Protein AF-A0A966J5F2-F1 (afdb_monomer_lite)

Sequence (301 aa):
RFLRHRGWVTTLMLVLLMSVLGLAGWNVYSRDGLEFRYRKIIELPAQMKRDFSKWEDKGMYPEGDCNPNFVYPNASICLQSTADERPNTVVFGDSHAFHAYWGIAKSFASEGRVVKLVGRGGCNFALYHGNEDCSQTFEQQVEWLSTNPAVKHVFIVHRLVLQPNSTQSDLTDYQNRMESTLARLIGAGRQVVYVLPIPELRFNPRLCTNKLPLGRQVDPGKCEFAVDREINLQVLERELVTLWREKFPSLEVFDPAVILCPEQRCLAIREGSALWMDDNHVTETGSYLLGEAMRRELKLK

pLDDT: mean 88.7, std 12.19, range [43.53, 98.88]

Foldseek 3Di:
DDPPDPVVVVVVVVVVVVVVVVVVVVVQVVVVHDVVCLVVFQDFDPQAPQQQDDPVRPPPAPQAPVVPFEDEPPDTGWHKLDRDDDAQAEQEEEVQSVLLQLQQSVQCVVVVGIYTYAYYYPALTQQHPPPPVRVVSVVSRLVCLLPPPSHAEYEYTYAQRAFPPDDPVSLVSSLVSVLVSCCSNVVSNHQYEYEQADQFLQFFLSLVRDDDPPRDGRDQVSQKDFQVVVCNGCVSVVVSVVVVCVVRVSYHYHYLCCQQAPPRMGGCDDPNYGQANGRGRGGSVVSNSSSNVCSVPDDRD

Secondary structure (DSSP, 8-state):
-----THHHHHHHHHHHHHHHHHHHHHHHTTTS-HHHHHHHSPPPGGGTTTTS-GGGG--------SS-EEETTEEE--BSSTTS--SEEEEESHHHHHHHHHHHHHHHTTT--EEEEEETTS-TT--TT-HHHHHHHHHHHHHHHH-TT--EEEEE------TT--HHHHHHHHHHHHHHHHHHHHTT-EEEEEPPPPP-SS-GGGGSS-BGGGBPP-GGGSEEETHHHHHHTHHHHHHHHHHHHH-TT-EEE-THHHHSGGGEEESEETTEESBSSSS-B-HHHHHHHHHHHHHH----

Radius of gyration: 23.38 Å; chains: 1; bounding box: 45×44×92 Å

Structure (mmCIF, N/CA/C/O backbone):
data_AF-A0A966J5F2-F1
#
_entry.id   AF-A0A966J5F2-F1
#
loop_
_atom_site.group_PDB
_atom_site.id
_atom_site.type_symbol
_atom_site.label_atom_id
_atom_site.label_alt_id
_atom_site.label_comp_id
_atom_site.label_asym_id
_atom_site.label_entity_id
_atom_site.label_seq_id
_atom_site.pdbx_PDB_ins_code
_atom_site.Cartn_x
_atom_site.Cartn_y
_atom_site.Cartn_z
_atom_site.occupancy
_atom_site.B_iso_or_equiv
_atom_site.auth_seq_id
_atom_site.auth_comp_id
_atom_site.auth_asym_id
_atom_site.auth_atom_id
_atom_site.pdbx_PDB_model_num
ATOM 1 N N . ARG A 1 1 ? 22.349 23.926 -72.306 1.00 43.53 1 ARG A N 1
ATOM 2 C CA . ARG A 1 1 ? 21.829 22.842 -71.433 1.00 43.53 1 ARG A CA 1
ATOM 3 C C . ARG A 1 1 ? 22.094 23.236 -69.979 1.00 43.53 1 ARG A C 1
ATOM 5 O O . ARG A 1 1 ? 23.210 23.060 -69.523 1.00 43.53 1 ARG A O 1
ATOM 12 N N . PHE A 1 2 ? 21.124 23.836 -69.282 1.00 44.94 2 PHE A N 1
ATOM 13 C CA . PHE A 1 2 ? 21.270 24.198 -67.865 1.00 44.94 2 PHE A CA 1
ATOM 14 C C . PHE A 1 2 ? 20.782 23.039 -66.985 1.00 44.94 2 PHE A C 1
ATOM 16 O O . PHE A 1 2 ? 19.581 22.812 -66.859 1.00 44.94 2 PHE A O 1
ATOM 23 N N . LEU A 1 3 ? 21.715 22.297 -66.388 1.00 55.53 3 LEU A N 1
ATOM 24 C CA . LEU A 1 3 ? 21.441 21.347 -65.307 1.00 55.53 3 LEU A CA 1
ATOM 25 C C . LEU A 1 3 ? 21.228 22.146 -64.015 1.00 55.53 3 LEU A C 1
ATOM 27 O O . LEU A 1 3 ? 22.159 22.419 -63.263 1.00 55.53 3 LEU A O 1
ATOM 31 N N . ARG A 1 4 ? 19.991 22.586 -63.778 1.00 55.47 4 ARG A N 1
ATOM 32 C CA . ARG A 1 4 ? 19.600 23.268 -62.540 1.00 55.47 4 ARG A CA 1
ATOM 33 C C . ARG A 1 4 ? 19.477 22.214 -61.434 1.00 55.47 4 ARG A C 1
ATOM 35 O O . ARG A 1 4 ? 18.466 21.521 -61.342 1.00 55.47 4 ARG A O 1
ATOM 42 N N . HIS A 1 5 ? 20.531 22.053 -60.634 1.00 57.81 5 HIS A N 1
ATOM 43 C CA . HIS A 1 5 ? 20.569 21.101 -59.522 1.00 57.81 5 HIS A CA 1
ATOM 44 C C . HIS A 1 5 ? 19.419 21.382 -58.538 1.00 57.81 5 HIS A C 1
ATOM 46 O O . HIS A 1 5 ? 19.395 22.397 -57.846 1.00 57.81 5 HIS A O 1
ATOM 52 N N . ARG A 1 6 ? 18.471 20.444 -58.433 1.00 62.84 6 ARG A N 1
ATOM 53 C CA . ARG A 1 6 ? 17.377 20.410 -57.439 1.00 62.84 6 ARG A CA 1
ATOM 54 C C . ARG A 1 6 ? 17.861 20.139 -55.997 1.00 62.84 6 ARG A C 1
ATOM 56 O O . ARG A 1 6 ? 17.064 19.757 -55.149 1.00 62.84 6 ARG A O 1
ATOM 63 N N . GLY A 1 7 ? 19.149 20.344 -55.709 1.00 73.75 7 GLY A N 1
ATOM 64 C CA . GLY A 1 7 ? 19.795 19.939 -54.456 1.00 73.75 7 GLY A CA 1
ATOM 65 C C . GLY A 1 7 ? 19.167 20.557 -53.208 1.00 73.75 7 GLY A C 1
ATOM 66 O O . GLY A 1 7 ? 19.011 19.863 -52.216 1.00 73.75 7 GLY A O 1
ATOM 67 N N . TRP A 1 8 ? 18.707 21.809 -53.282 1.00 83.19 8 TRP A N 1
ATOM 68 C CA . TRP A 1 8 ? 18.078 22.491 -52.145 1.00 83.19 8 TRP A CA 1
ATOM 69 C C . TRP A 1 8 ? 16.757 21.836 -51.699 1.00 83.19 8 TRP A C 1
ATOM 71 O O . TRP A 1 8 ? 16.474 21.806 -50.505 1.00 83.19 8 TRP A O 1
ATOM 81 N N . VAL A 1 9 ? 15.985 21.254 -52.630 1.00 85.81 9 VAL A N 1
ATOM 82 C CA . VAL A 1 9 ? 14.756 20.500 -52.313 1.00 85.81 9 VAL A CA 1
ATOM 83 C C . VAL A 1 9 ? 15.111 19.202 -51.597 1.00 85.81 9 VAL A C 1
ATOM 85 O O . VAL A 1 9 ? 14.486 18.859 -50.597 1.00 85.81 9 VAL A O 1
ATOM 88 N N . THR A 1 10 ? 16.144 18.505 -52.077 1.00 87.88 10 THR A N 1
ATOM 89 C CA . THR A 1 10 ? 16.659 17.293 -51.430 1.00 87.88 10 THR A CA 1
ATOM 90 C C . THR A 1 10 ? 17.178 17.603 -50.027 1.00 87.88 10 THR A C 1
ATOM 92 O O . THR A 1 10 ? 16.834 16.896 -49.086 1.00 87.88 10 THR A O 1
ATOM 95 N N . THR A 1 11 ? 17.937 18.689 -49.853 1.00 91.44 11 THR A N 1
ATOM 96 C CA . THR A 1 11 ? 18.424 19.140 -48.542 1.00 91.44 11 THR A CA 1
ATOM 97 C C . THR A 1 11 ? 17.268 19.453 -47.593 1.00 91.44 11 THR A C 1
ATOM 99 O O . THR A 1 11 ? 17.275 18.972 -46.466 1.00 91.44 11 THR A O 1
ATOM 102 N N . LEU A 1 12 ? 16.248 20.194 -48.041 1.00 93.75 12 LEU A N 1
ATOM 103 C CA . LEU A 1 12 ? 15.069 20.499 -47.221 1.00 93.75 12 LEU A CA 1
ATOM 104 C C . LEU A 1 12 ? 14.285 19.246 -46.827 1.00 93.75 12 LEU A C 1
ATOM 106 O O . LEU A 1 12 ? 13.896 19.125 -45.669 1.00 93.75 12 LEU A O 1
ATOM 110 N N . MET A 1 13 ? 14.090 18.298 -47.750 1.00 93.88 13 MET A N 1
ATOM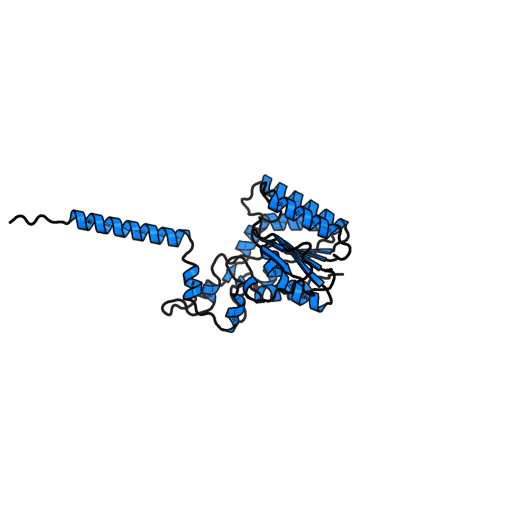 111 C CA . MET A 1 13 ? 13.454 17.018 -47.422 1.00 93.88 13 MET A CA 1
ATOM 112 C C . MET A 1 13 ? 14.255 16.232 -46.384 1.00 93.88 13 MET A C 1
ATOM 114 O O . MET A 1 13 ? 13.665 15.699 -45.449 1.00 93.88 13 MET A O 1
ATOM 118 N N . LEU A 1 14 ? 15.581 16.164 -46.526 1.00 94.56 14 LEU A N 1
ATOM 119 C CA . LEU A 1 14 ? 16.437 15.444 -45.583 1.00 94.56 14 LEU A CA 1
ATOM 120 C C . LEU A 1 14 ? 16.430 16.100 -44.200 1.00 94.56 14 LEU A C 1
ATOM 122 O O . LEU A 1 14 ? 16.299 15.394 -43.204 1.00 94.56 14 LEU A O 1
ATOM 126 N N . VAL A 1 15 ? 16.500 17.433 -44.132 1.00 96.56 15 VAL A N 1
ATOM 127 C CA . VAL A 1 15 ? 16.395 18.177 -42.867 1.00 96.56 15 VAL A CA 1
ATOM 128 C C . VAL A 1 15 ? 15.043 17.917 -42.208 1.00 96.56 15 VAL A C 1
ATOM 130 O O . VAL A 1 15 ? 15.007 17.561 -41.035 1.00 96.56 15 VAL A O 1
ATOM 133 N N . LEU A 1 16 ? 13.943 18.006 -42.962 1.00 96.69 16 LEU A N 1
ATOM 134 C CA . LEU A 1 16 ? 12.606 17.719 -42.443 1.00 96.69 16 LEU A CA 1
ATOM 135 C C . LEU A 1 16 ? 12.505 16.282 -41.914 1.00 96.69 16 LEU A C 1
ATOM 137 O O . LEU A 1 16 ? 11.994 16.066 -40.818 1.00 96.69 16 LEU A O 1
ATOM 141 N N . LEU A 1 17 ? 13.025 15.303 -42.659 1.00 96.50 17 LEU A N 1
ATOM 142 C CA . LEU A 1 17 ? 13.030 13.901 -42.249 1.00 96.50 17 LEU A CA 1
ATOM 143 C C . LEU A 1 17 ? 13.833 13.699 -40.955 1.00 96.50 17 LEU A C 1
ATOM 145 O O . LEU A 1 17 ? 13.365 13.018 -40.044 1.00 96.50 17 LEU A O 1
ATOM 149 N N . MET A 1 18 ? 15.012 14.318 -40.846 1.00 96.88 18 MET A N 1
ATOM 150 C CA . MET A 1 18 ? 15.831 14.266 -39.633 1.00 96.88 18 MET A CA 1
ATOM 151 C C . MET A 1 18 ? 15.130 14.924 -38.445 1.00 96.88 18 MET A C 1
ATOM 153 O O . MET A 1 18 ? 15.167 14.370 -37.350 1.00 96.88 18 MET A O 1
ATOM 157 N N . SER A 1 19 ? 14.447 16.054 -38.646 1.00 95.94 19 SER A N 1
ATOM 158 C CA . SER A 1 19 ? 13.644 16.692 -37.600 1.00 95.94 19 SER A CA 1
ATOM 159 C C . SER A 1 19 ? 12.488 15.802 -37.152 1.00 95.94 19 SER A C 1
ATOM 161 O O . SER A 1 19 ? 12.270 15.660 -35.954 1.00 95.94 19 SER A O 1
ATOM 163 N N . VAL A 1 20 ? 11.783 15.145 -38.079 1.00 96.19 20 VAL A N 1
ATOM 164 C CA . VAL A 1 20 ? 10.704 14.200 -37.748 1.00 96.19 20 VAL A CA 1
ATOM 165 C C . VAL A 1 20 ? 11.242 13.004 -36.963 1.00 96.19 20 VAL A C 1
ATOM 167 O O . VAL A 1 20 ? 10.664 12.644 -35.941 1.00 96.19 20 VAL A O 1
ATOM 170 N N . LEU A 1 21 ? 12.362 12.412 -37.387 1.00 95.56 21 LEU A N 1
ATOM 171 C CA . LEU A 1 21 ? 13.001 11.306 -36.667 1.00 95.56 21 LEU A CA 1
ATOM 172 C C . LEU A 1 21 ? 13.503 11.735 -35.285 1.00 95.56 21 LEU A C 1
ATOM 174 O O . LEU A 1 21 ? 13.320 10.999 -34.320 1.00 95.56 21 LEU A O 1
ATOM 178 N N . GLY A 1 22 ? 14.089 12.929 -35.179 1.00 95.31 22 GLY A N 1
ATOM 179 C CA . GLY A 1 22 ? 14.537 13.510 -33.917 1.00 95.31 22 GLY A CA 1
ATOM 180 C C . GLY A 1 22 ? 13.378 13.765 -32.958 1.00 95.31 22 GLY A C 1
ATOM 181 O O . GLY A 1 22 ? 13.455 13.372 -31.801 1.00 95.31 22 GLY A O 1
ATOM 182 N N . LEU A 1 23 ? 12.271 14.338 -33.440 1.00 94.38 23 LEU A N 1
ATOM 183 C CA . LEU A 1 23 ? 11.061 14.572 -32.647 1.00 94.38 23 LEU A CA 1
ATOM 184 C C . LEU A 1 23 ? 10.373 13.265 -32.246 1.00 94.38 23 LEU A C 1
ATOM 186 O O . LEU A 1 23 ? 9.929 13.137 -31.110 1.00 94.38 23 LEU A O 1
ATOM 190 N N . ALA A 1 24 ? 10.303 12.281 -33.144 1.00 87.44 24 ALA A N 1
ATOM 191 C CA . ALA A 1 24 ? 9.761 10.963 -32.830 1.00 87.44 24 ALA A CA 1
ATOM 192 C C . ALA A 1 24 ? 10.637 10.233 -31.800 1.00 87.44 24 ALA A C 1
ATOM 194 O O . ALA A 1 24 ? 10.117 9.685 -30.832 1.00 87.44 24 ALA A O 1
ATOM 195 N N . GLY A 1 25 ? 11.962 10.270 -31.968 1.00 86.94 25 GLY A N 1
ATOM 196 C CA . GLY A 1 25 ? 12.923 9.716 -31.016 1.00 86.94 25 GLY A CA 1
ATOM 197 C C . GLY A 1 25 ? 12.854 10.409 -29.657 1.00 86.94 25 GLY A C 1
ATOM 198 O O . GLY A 1 25 ? 12.784 9.730 -28.637 1.00 86.94 25 GLY A O 1
ATOM 199 N N . TRP A 1 26 ? 12.776 11.742 -29.642 1.00 86.19 26 TRP A N 1
ATOM 200 C CA . TRP A 1 26 ? 12.563 12.535 -28.432 1.00 86.19 26 TRP A CA 1
ATOM 201 C C . TRP A 1 26 ? 11.243 12.175 -27.756 1.00 86.19 26 TRP A C 1
ATOM 203 O O . TRP A 1 26 ? 11.222 11.956 -26.553 1.00 86.19 26 TRP A O 1
ATOM 213 N N . ASN A 1 27 ? 10.147 12.061 -28.512 1.00 80.00 27 ASN A N 1
ATOM 214 C CA . ASN A 1 27 ? 8.844 11.687 -27.969 1.00 80.00 27 ASN A CA 1
ATOM 215 C C . ASN A 1 27 ? 8.887 10.306 -27.303 1.00 80.00 27 ASN A C 1
ATOM 217 O O . ASN A 1 27 ? 8.395 10.158 -26.190 1.00 80.00 27 ASN A O 1
ATOM 221 N N . VAL A 1 28 ? 9.523 9.325 -27.951 1.00 75.62 28 VAL A N 1
ATOM 222 C CA . VAL A 1 28 ? 9.725 7.979 -27.395 1.00 75.62 28 VAL A CA 1
ATOM 223 C C . VAL A 1 28 ? 10.609 8.021 -26.147 1.00 75.62 28 VAL A C 1
ATOM 225 O O . VAL A 1 28 ? 10.271 7.388 -25.153 1.00 75.62 28 VAL A O 1
ATOM 228 N N . TYR A 1 29 ? 11.710 8.775 -26.174 1.00 73.31 29 TYR A N 1
ATOM 229 C CA . TYR A 1 29 ? 12.624 8.923 -25.039 1.00 73.31 29 TYR A CA 1
ATOM 230 C C . TYR A 1 29 ? 11.949 9.603 -23.841 1.00 73.31 29 TYR A C 1
ATOM 232 O O . TYR A 1 29 ? 11.997 9.086 -22.736 1.00 73.31 29 TYR A O 1
ATOM 240 N N . SER A 1 30 ? 11.233 10.708 -24.070 1.00 72.94 30 SER A N 1
ATOM 241 C CA . SER A 1 30 ? 10.507 11.467 -23.038 1.00 72.94 30 SER A CA 1
ATOM 242 C C . SER A 1 30 ? 9.333 10.715 -22.400 1.00 72.94 30 SER A C 1
ATOM 244 O O . SER A 1 30 ? 8.735 11.209 -21.452 1.00 72.94 30 SER A O 1
ATOM 246 N N . ARG A 1 31 ? 8.968 9.555 -22.957 1.00 68.25 31 ARG A N 1
ATOM 247 C CA . ARG A 1 31 ? 7.884 8.683 -22.488 1.00 68.25 31 ARG A CA 1
ATOM 248 C C . ARG A 1 31 ? 8.399 7.345 -21.953 1.00 68.25 31 ARG A C 1
ATOM 250 O O . ARG A 1 31 ? 7.613 6.409 -21.845 1.00 68.25 31 ARG A O 1
ATOM 257 N N . ASP A 1 32 ? 9.708 7.224 -21.721 1.00 63.34 32 ASP A N 1
ATOM 258 C CA . ASP A 1 32 ? 10.363 5.982 -21.288 1.00 63.34 32 ASP A CA 1
ATOM 259 C C . ASP A 1 32 ? 10.041 4.768 -22.189 1.00 63.34 32 ASP A C 1
ATOM 261 O O . ASP A 1 32 ? 10.031 3.604 -21.779 1.00 63.34 32 ASP A O 1
ATOM 265 N N . GLY A 1 33 ? 9.802 5.034 -23.479 1.00 65.88 33 GLY A N 1
ATOM 266 C CA . GLY A 1 33 ? 9.516 4.033 -24.499 1.00 65.88 33 GLY A CA 1
ATOM 267 C C . GLY A 1 33 ? 8.065 4.012 -24.989 1.00 65.88 33 GLY A C 1
ATOM 268 O O . GLY A 1 33 ? 7.357 5.014 -25.037 1.00 65.88 33 GLY A O 1
ATOM 269 N N . LEU A 1 34 ? 7.641 2.843 -25.475 1.00 67.38 34 LEU A N 1
ATOM 270 C CA . LEU A 1 34 ? 6.318 2.612 -26.063 1.00 67.38 34 LEU A CA 1
ATOM 271 C C . LEU A 1 34 ? 5.691 1.379 -25.404 1.00 67.38 34 LEU A C 1
ATOM 273 O O . LEU A 1 34 ? 5.757 0.280 -25.953 1.00 67.38 34 LEU A O 1
ATOM 277 N N . GLU A 1 35 ? 5.085 1.550 -24.229 1.00 62.06 35 GLU A N 1
ATOM 278 C CA . GLU A 1 35 ? 4.575 0.444 -23.400 1.00 62.06 35 GLU A CA 1
ATOM 279 C C . GLU A 1 35 ? 3.669 -0.554 -24.134 1.00 62.06 35 GLU A C 1
ATOM 281 O O . GLU A 1 35 ? 3.784 -1.772 -23.963 1.00 62.06 35 GLU A O 1
ATOM 286 N N . PHE A 1 36 ? 2.782 -0.059 -25.003 1.00 63.66 36 PHE A N 1
ATOM 287 C CA . PHE A 1 36 ? 1.877 -0.908 -25.782 1.00 63.66 36 PHE A CA 1
ATOM 288 C C . PHE A 1 36 ? 2.628 -1.906 -26.679 1.00 63.66 36 PHE A C 1
ATOM 290 O O . PHE A 1 36 ? 2.077 -2.951 -27.031 1.00 63.66 36 PHE A O 1
ATOM 297 N N . ARG A 1 37 ? 3.884 -1.611 -27.048 1.00 64.69 37 ARG A N 1
ATOM 298 C CA . ARG A 1 37 ? 4.741 -2.535 -27.798 1.00 64.69 37 ARG A CA 1
ATOM 299 C C . ARG A 1 37 ? 5.199 -3.694 -26.927 1.00 64.69 37 ARG A C 1
ATOM 301 O O . ARG A 1 37 ? 5.187 -4.819 -27.412 1.00 64.69 37 ARG A O 1
ATOM 308 N N . TYR A 1 38 ? 5.545 -3.463 -25.662 1.00 68.25 38 TYR A N 1
ATOM 309 C CA . TYR A 1 38 ? 5.962 -4.543 -24.764 1.00 68.25 38 TYR A CA 1
ATOM 310 C C . TYR A 1 38 ? 4.849 -5.577 -24.593 1.00 68.25 38 TYR A C 1
ATOM 312 O O . TYR A 1 38 ? 5.102 -6.770 -24.719 1.00 68.25 38 TYR A O 1
ATOM 320 N N . ARG A 1 39 ? 3.597 -5.130 -24.430 1.00 66.88 39 ARG A N 1
ATOM 321 C CA . ARG A 1 39 ? 2.434 -6.029 -24.302 1.00 66.88 39 ARG A CA 1
ATOM 322 C C . ARG A 1 39 ? 2.177 -6.895 -25.539 1.00 66.88 39 ARG A C 1
ATOM 324 O O . ARG A 1 39 ? 1.655 -7.992 -25.393 1.00 66.88 39 ARG A O 1
ATOM 331 N N . LYS A 1 40 ? 2.506 -6.401 -26.739 1.00 66.44 40 LYS A N 1
ATOM 332 C CA . LYS A 1 40 ? 2.281 -7.116 -28.008 1.00 66.44 40 LYS A CA 1
ATOM 333 C C . LYS A 1 40 ? 3.462 -7.977 -28.451 1.00 66.44 40 LYS A C 1
ATOM 335 O O . LYS A 1 40 ? 3.249 -8.924 -29.196 1.00 66.44 40 LYS A O 1
ATOM 340 N N . ILE A 1 41 ? 4.686 -7.608 -28.072 1.00 66.25 41 ILE A N 1
ATOM 341 C CA . ILE A 1 41 ? 5.909 -8.206 -28.627 1.00 66.25 41 ILE A CA 1
ATOM 342 C C . ILE A 1 41 ? 6.592 -9.153 -27.633 1.00 66.25 41 ILE A C 1
ATOM 344 O O . ILE A 1 41 ? 7.269 -10.081 -28.066 1.00 66.25 41 ILE A O 1
ATOM 348 N N . ILE A 1 42 ? 6.433 -8.940 -26.323 1.00 70.88 42 ILE A N 1
ATOM 349 C CA . ILE A 1 42 ? 7.034 -9.814 -25.310 1.00 70.88 42 ILE A CA 1
ATOM 350 C C . ILE A 1 42 ? 6.085 -10.981 -25.041 1.00 70.88 42 ILE A C 1
ATOM 352 O O . ILE A 1 42 ? 4.997 -10.806 -24.486 1.00 70.88 42 ILE A O 1
ATOM 356 N N . GLU A 1 43 ? 6.511 -12.179 -25.434 1.00 70.94 43 GLU A N 1
ATOM 357 C CA . GLU A 1 43 ? 5.821 -13.418 -25.090 1.00 70.94 43 GLU A CA 1
ATOM 358 C C . GLU A 1 43 ? 6.021 -13.729 -23.605 1.00 70.94 43 GLU A C 1
ATOM 360 O O . GLU A 1 43 ? 7.143 -13.904 -23.133 1.00 70.94 43 GLU A O 1
ATOM 365 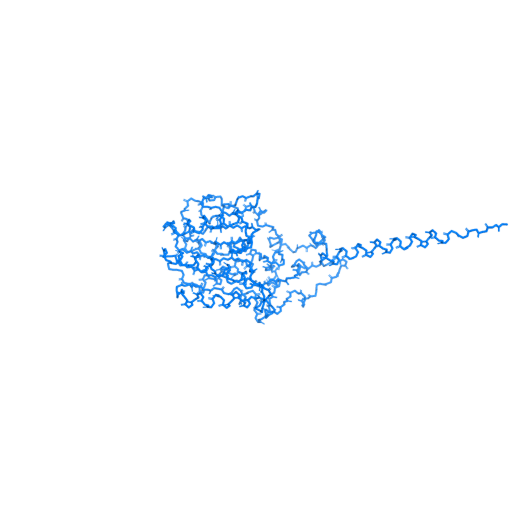N N . LEU A 1 44 ? 4.917 -13.824 -22.864 1.00 74.31 44 LEU A N 1
ATOM 366 C CA . LEU A 1 44 ? 4.958 -14.205 -21.457 1.00 74.31 44 LEU A CA 1
ATOM 367 C C . LEU A 1 44 ? 4.974 -15.735 -21.300 1.00 74.31 44 LEU A C 1
ATOM 369 O O . LEU A 1 44 ? 4.128 -16.411 -21.907 1.00 74.31 44 LEU A O 1
ATOM 373 N N . PRO A 1 45 ? 5.841 -16.288 -20.429 1.00 73.88 45 PRO A N 1
ATOM 374 C CA . PRO A 1 45 ? 5.731 -17.669 -19.972 1.00 73.88 45 PRO A CA 1
ATOM 375 C C . PRO A 1 45 ? 4.328 -17.950 -19.429 1.00 73.88 45 PRO A C 1
ATOM 377 O O . PRO A 1 45 ? 3.722 -17.082 -18.800 1.00 73.88 45 PRO A O 1
ATOM 380 N N . ALA A 1 46 ? 3.814 -19.167 -19.632 1.00 73.75 46 ALA A N 1
ATOM 381 C CA . ALA A 1 46 ? 2.454 -19.532 -19.223 1.00 73.75 46 ALA A CA 1
ATOM 382 C C . ALA A 1 46 ? 2.174 -19.218 -17.740 1.00 73.75 46 ALA A C 1
ATOM 384 O O . ALA A 1 46 ? 1.119 -18.672 -17.428 1.00 73.75 46 ALA A O 1
ATOM 385 N N . GLN A 1 47 ? 3.155 -19.467 -16.866 1.00 71.94 47 GLN A N 1
ATOM 386 C CA . GLN A 1 47 ? 3.075 -19.187 -15.429 1.00 71.94 47 GLN A CA 1
ATOM 387 C C . GLN A 1 47 ? 2.948 -17.689 -15.090 1.00 71.94 47 GLN A C 1
ATOM 389 O O . GLN A 1 47 ? 2.235 -17.341 -14.158 1.00 71.94 47 GLN A O 1
ATOM 394 N N . MET A 1 48 ? 3.544 -16.792 -15.888 1.00 77.62 48 MET A N 1
ATOM 395 C CA . MET A 1 48 ? 3.516 -15.339 -15.646 1.00 77.62 48 MET A CA 1
ATOM 396 C C . MET A 1 48 ? 2.327 -14.638 -16.312 1.00 77.62 48 MET A C 1
ATOM 398 O O . MET A 1 48 ? 2.062 -13.469 -16.042 1.00 77.62 48 MET A O 1
ATOM 402 N N . LYS A 1 49 ? 1.576 -15.309 -17.197 1.00 75.56 49 LYS A N 1
ATOM 403 C CA . LYS A 1 49 ? 0.414 -14.683 -17.858 1.00 75.56 49 LYS A CA 1
ATOM 404 C C . LYS A 1 49 ? -0.594 -14.142 -16.841 1.00 75.56 49 LYS A C 1
ATOM 406 O O . LYS A 1 49 ? -1.156 -13.068 -17.052 1.00 75.56 49 LYS A O 1
ATOM 411 N N . ARG A 1 50 ? -0.776 -14.853 -15.723 1.00 74.81 50 ARG A N 1
ATOM 412 C CA . ARG A 1 50 ? -1.662 -14.445 -14.625 1.00 74.81 50 ARG A CA 1
ATOM 413 C C . ARG A 1 50 ? -1.130 -13.231 -13.862 1.00 74.81 50 ARG A C 1
ATOM 415 O O . ARG A 1 50 ? -1.925 -12.381 -13.473 1.00 74.81 50 ARG A O 1
ATOM 422 N N . ASP A 1 51 ? 0.184 -13.111 -13.703 1.00 76.06 51 ASP A N 1
ATOM 423 C CA . ASP A 1 51 ? 0.825 -11.991 -13.002 1.00 76.06 51 ASP A CA 1
ATOM 424 C C . ASP A 1 51 ? 0.630 -10.651 -13.729 1.00 76.06 51 ASP A C 1
ATOM 426 O O . ASP A 1 51 ? 0.450 -9.615 -13.097 1.00 76.06 51 ASP A O 1
ATOM 430 N N . PHE A 1 52 ? 0.599 -10.685 -15.063 1.00 73.50 52 PHE A N 1
ATOM 431 C CA . PHE A 1 52 ? 0.437 -9.505 -15.919 1.00 73.50 52 PHE A CA 1
ATOM 432 C C . PHE A 1 52 ? -0.981 -9.281 -16.448 1.00 73.50 52 PHE A C 1
ATOM 434 O O . PHE A 1 52 ? -1.199 -8.400 -17.290 1.00 73.50 52 PHE A O 1
ATOM 441 N N . SER A 1 53 ? -1.927 -10.107 -16.010 1.00 70.00 53 SER A N 1
ATOM 442 C CA . SER A 1 53 ? -3.345 -9.862 -16.238 1.00 70.00 53 SER A CA 1
ATOM 443 C C . SER A 1 53 ? -3.809 -8.847 -15.206 1.00 70.00 53 SER A C 1
ATOM 445 O O . SER A 1 53 ? -3.539 -9.019 -14.015 1.00 70.00 53 SER A O 1
ATOM 447 N N . LYS A 1 54 ? -4.483 -7.791 -15.666 1.00 66.06 54 LYS A N 1
ATOM 448 C CA . LYS A 1 54 ? -5.082 -6.802 -14.774 1.00 66.06 54 LYS A CA 1
ATOM 449 C C . LYS A 1 54 ? -6.012 -7.493 -13.789 1.00 66.06 54 LYS A C 1
ATOM 451 O O . LYS A 1 54 ? -6.665 -8.476 -14.136 1.00 66.06 54 LYS A O 1
ATOM 456 N N . TRP A 1 55 ? -6.054 -6.981 -12.569 1.00 62.94 55 TRP A N 1
ATOM 457 C CA . TRP A 1 55 ? -6.872 -7.546 -11.504 1.00 62.94 55 TRP A CA 1
ATOM 458 C C . TRP A 1 55 ? -8.355 -7.579 -11.874 1.00 62.94 55 TRP A C 1
ATOM 460 O O . TRP A 1 55 ? -9.049 -8.545 -11.571 1.00 62.94 55 TRP A O 1
ATOM 470 N N . GLU A 1 56 ? -8.789 -6.569 -12.618 1.00 58.41 56 GLU A N 1
ATOM 471 C CA . GLU A 1 56 ? -10.157 -6.376 -13.072 1.00 58.41 56 GLU A CA 1
ATOM 472 C C . GLU A 1 56 ? -10.591 -7.361 -14.158 1.00 58.41 56 GLU A C 1
ATOM 474 O O . GLU A 1 56 ? -11.756 -7.744 -14.241 1.00 58.41 56 GLU A O 1
ATOM 479 N N . ASP A 1 57 ? -9.630 -7.859 -14.930 1.00 59.38 57 ASP A N 1
ATOM 480 C CA . ASP A 1 57 ? -9.879 -8.780 -16.036 1.00 59.38 57 ASP A CA 1
ATOM 481 C C . ASP A 1 57 ? -9.888 -10.252 -15.575 1.00 59.38 57 ASP A C 1
ATOM 483 O O . ASP A 1 57 ? -10.148 -11.156 -16.369 1.00 59.38 57 ASP A O 1
ATOM 487 N N . LYS A 1 58 ? -9.590 -10.527 -14.295 1.00 59.09 58 LYS A N 1
ATOM 488 C CA . LYS A 1 58 ? -9.475 -11.897 -13.760 1.00 59.09 58 LYS A CA 1
ATOM 489 C C . LYS A 1 58 ? -10.809 -12.529 -13.354 1.00 59.09 58 LYS A C 1
ATOM 491 O O . LYS A 1 58 ? -10.806 -13.693 -12.963 1.00 59.09 58 LYS A O 1
ATOM 496 N N . GLY A 1 59 ? -11.926 -11.797 -13.414 1.00 50.69 59 GLY A N 1
ATOM 497 C CA . GLY A 1 59 ? -13.257 -12.320 -13.066 1.00 50.69 59 GLY A CA 1
ATOM 498 C C . GLY A 1 59 ? -13.393 -12.796 -11.612 1.00 50.69 59 GLY A C 1
ATOM 499 O O . GLY A 1 59 ? -14.307 -13.548 -11.297 1.00 50.69 59 GLY A O 1
ATOM 500 N N . MET A 1 60 ? -12.475 -12.387 -10.729 1.00 49.75 60 MET A N 1
ATOM 501 C CA . MET A 1 60 ? -12.414 -12.793 -9.320 1.00 49.75 60 MET A CA 1
ATOM 502 C C . MET A 1 60 ? -12.983 -11.712 -8.399 1.00 49.75 60 MET A C 1
ATOM 504 O O . MET A 1 60 ? -12.396 -11.416 -7.366 1.00 49.75 60 MET A O 1
ATOM 508 N N . TYR A 1 61 ? -14.098 -11.090 -8.770 1.00 55.03 61 TYR A N 1
ATOM 509 C CA . TYR A 1 61 ? -14.813 -10.191 -7.870 1.00 55.03 61 TYR A CA 1
ATOM 510 C C . TYR A 1 61 ? -15.877 -10.991 -7.121 1.00 55.03 61 TYR A C 1
ATOM 512 O O . TYR A 1 61 ? -16.956 -11.192 -7.673 1.00 55.03 61 TYR A O 1
ATOM 520 N N . PRO A 1 62 ? -15.624 -11.488 -5.898 1.00 55.66 62 PRO A N 1
ATOM 521 C CA . PRO A 1 62 ? -16.737 -11.801 -5.021 1.00 55.66 62 PRO A CA 1
ATOM 522 C C . PRO A 1 62 ? -17.510 -10.497 -4.789 1.00 55.66 62 PRO A C 1
ATOM 524 O O . PRO A 1 62 ? -17.007 -9.575 -4.146 1.00 55.66 62 PRO A O 1
ATOM 527 N N . GLU A 1 63 ? -18.705 -10.407 -5.371 1.00 64.00 63 GLU A N 1
ATOM 528 C CA . GLU A 1 63 ? -19.642 -9.311 -5.146 1.00 64.00 63 GLU A CA 1
ATOM 529 C C . GLU A 1 63 ? -20.101 -9.380 -3.683 1.00 64.00 63 GLU A C 1
ATOM 531 O O . GLU A 1 63 ? -20.930 -10.206 -3.317 1.00 64.00 63 GLU A O 1
ATOM 536 N N . GLY A 1 64 ? -19.485 -8.574 -2.819 1.00 61.84 64 GLY A N 1
ATOM 537 C CA . GLY A 1 64 ? -19.937 -8.380 -1.439 1.00 61.84 64 GLY A CA 1
ATOM 538 C C . GLY A 1 64 ? -20.856 -7.167 -1.298 1.00 61.84 64 GLY A C 1
ATOM 539 O O . GLY A 1 64 ? -21.147 -6.472 -2.273 1.00 61.84 64 GLY A O 1
ATOM 540 N N . ASP A 1 65 ? -21.249 -6.852 -0.060 1.00 69.12 65 ASP A N 1
ATOM 541 C CA . ASP A 1 65 ? -21.918 -5.584 0.257 1.00 69.12 65 ASP A CA 1
ATOM 542 C C . ASP A 1 65 ? -21.063 -4.396 -0.230 1.00 69.12 65 ASP A C 1
ATOM 544 O O . ASP A 1 65 ? -19.908 -4.229 0.173 1.00 69.12 65 ASP A O 1
ATOM 548 N N . CYS A 1 66 ? -21.633 -3.557 -1.096 1.00 75.38 66 CYS A N 1
ATOM 549 C CA . CYS A 1 66 ? -20.978 -2.405 -1.709 1.00 75.38 66 CYS A CA 1
ATOM 550 C C . CYS A 1 66 ? -20.870 -1.169 -0.800 1.00 75.38 66 CYS A C 1
ATOM 552 O O . CYS A 1 66 ? -20.419 -0.124 -1.267 1.00 75.38 66 CYS A O 1
ATOM 554 N N . ASN A 1 67 ? -21.264 -1.239 0.475 1.00 81.62 67 ASN A N 1
ATOM 555 C CA . ASN A 1 67 ? -21.252 -0.076 1.360 1.00 81.62 67 ASN A CA 1
ATOM 556 C C . ASN A 1 67 ? -20.219 -0.190 2.509 1.00 81.62 67 ASN A C 1
ATOM 558 O O . ASN A 1 67 ? -20.366 -1.054 3.379 1.00 81.62 67 ASN A O 1
ATOM 562 N N . PRO A 1 68 ? -19.156 0.641 2.546 1.00 86.88 68 PRO A N 1
ATOM 563 C CA . PRO A 1 68 ? -18.607 1.427 1.444 1.00 86.88 68 PRO A CA 1
ATOM 564 C C . PRO A 1 68 ? -17.871 0.514 0.455 1.00 86.88 68 PRO A C 1
ATOM 566 O O . PRO A 1 68 ? -17.517 -0.617 0.781 1.00 86.88 68 PRO A O 1
ATOM 569 N N . ASN A 1 69 ? -17.629 1.000 -0.750 1.00 88.44 69 ASN A N 1
ATOM 570 C CA . ASN A 1 69 ? -16.894 0.308 -1.805 1.00 88.44 69 ASN A CA 1
ATOM 571 C C . ASN A 1 69 ? -15.461 0.853 -1.925 1.00 88.44 69 ASN A C 1
ATOM 573 O O . ASN A 1 69 ? -15.047 1.770 -1.206 1.00 88.44 69 ASN A O 1
ATOM 577 N N . PHE A 1 70 ? -14.703 0.283 -2.859 1.00 91.50 70 PHE A N 1
ATOM 578 C CA . PHE A 1 70 ? -13.510 0.915 -3.400 1.00 91.50 70 PHE A CA 1
ATOM 579 C C . PHE A 1 70 ? -13.883 1.760 -4.624 1.00 91.50 70 PHE A C 1
ATOM 581 O O . PHE A 1 70 ? -14.511 1.265 -5.563 1.00 91.50 70 PHE A O 1
ATOM 588 N N . VAL A 1 71 ? -13.493 3.033 -4.622 1.00 90.00 71 VAL A N 1
ATOM 589 C CA . VAL A 1 71 ? -13.908 4.019 -5.627 1.00 90.00 71 VAL A CA 1
ATOM 590 C C . VAL A 1 71 ? -12.809 4.249 -6.665 1.00 90.00 71 VAL A C 1
ATOM 592 O O . VAL A 1 71 ? -11.650 4.490 -6.336 1.00 90.00 71 VAL A O 1
ATOM 595 N N . TYR A 1 72 ? -13.191 4.243 -7.937 1.00 84.12 72 TYR A N 1
ATOM 596 C CA . TYR A 1 72 ? -12.441 4.834 -9.044 1.00 84.12 72 TYR A CA 1
ATOM 597 C C . TYR A 1 72 ? -13.321 5.885 -9.741 1.00 84.12 72 TY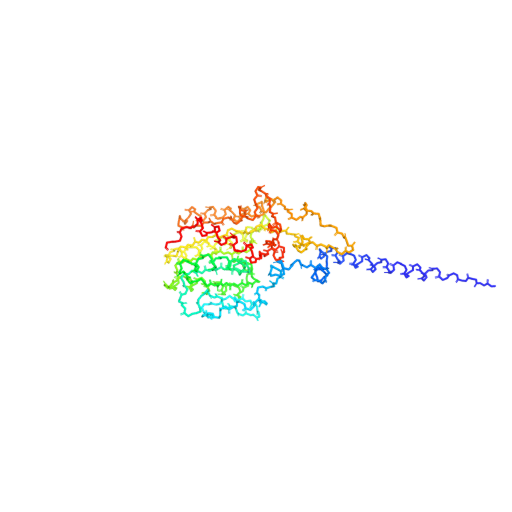R A C 1
ATOM 599 O O . TYR A 1 72 ? -14.545 5.775 -9.677 1.00 84.12 72 TYR A O 1
ATOM 607 N N . PRO A 1 73 ? -12.748 6.860 -10.477 1.00 72.75 73 PRO A N 1
ATOM 608 C CA . PRO A 1 73 ? -13.524 7.923 -11.130 1.00 72.75 73 PRO A CA 1
ATOM 609 C C . PRO A 1 73 ? -14.708 7.448 -11.991 1.00 72.75 73 PRO A C 1
ATOM 611 O O . PRO A 1 73 ? -15.692 8.164 -12.109 1.00 72.75 73 PRO A O 1
ATOM 614 N N . ASN A 1 74 ? -14.630 6.241 -12.569 1.00 73.25 74 ASN A N 1
ATOM 615 C CA . ASN A 1 74 ? -15.666 5.675 -13.443 1.00 73.25 74 ASN A CA 1
ATOM 616 C C . ASN A 1 74 ? -16.116 4.262 -13.031 1.00 73.25 74 ASN A C 1
ATOM 618 O O . ASN A 1 74 ? -16.731 3.562 -13.834 1.00 73.25 74 ASN A O 1
ATOM 622 N N . ALA A 1 75 ? -15.759 3.796 -11.832 1.00 77.38 75 ALA A N 1
ATOM 623 C CA . ALA A 1 75 ? -16.090 2.445 -11.392 1.00 77.38 75 ALA A CA 1
ATOM 624 C C . ALA A 1 75 ? -16.193 2.356 -9.869 1.00 77.38 75 ALA A C 1
ATOM 626 O O . ALA A 1 75 ? -15.472 3.024 -9.133 1.00 77.38 75 ALA A O 1
ATOM 627 N N . SER A 1 76 ? -17.082 1.488 -9.406 1.00 78.75 76 SER A N 1
ATOM 628 C CA . SER A 1 76 ? -17.218 1.109 -8.004 1.00 78.75 76 SER A CA 1
ATOM 629 C C . SER A 1 76 ? -16.901 -0.369 -7.883 1.00 78.75 76 SER A C 1
ATOM 631 O O . SER A 1 76 ? -17.481 -1.177 -8.604 1.00 78.75 76 SER A O 1
ATOM 633 N N . ILE A 1 77 ? -15.967 -0.714 -7.003 1.00 84.06 77 ILE A N 1
ATOM 634 C CA . ILE A 1 77 ? -15.492 -2.084 -6.844 1.00 84.06 77 ILE A CA 1
ATOM 635 C C . ILE A 1 77 ? -15.876 -2.581 -5.455 1.00 84.06 77 ILE A C 1
ATOM 637 O O . ILE A 1 77 ? -15.472 -2.011 -4.440 1.00 84.06 77 ILE A O 1
ATOM 641 N N . CYS A 1 78 ? -16.661 -3.654 -5.423 1.00 84.88 78 CYS A N 1
ATOM 642 C CA . CYS A 1 78 ? -17.129 -4.292 -4.199 1.00 84.88 78 CYS A CA 1
ATOM 643 C C . CYS A 1 78 ? -16.356 -5.596 -4.034 1.00 84.88 78 CYS A C 1
ATOM 645 O O . CYS A 1 78 ? -16.630 -6.574 -4.721 1.00 84.88 78 CYS A O 1
ATOM 647 N N . LEU A 1 79 ? -15.335 -5.570 -3.176 1.00 86.62 79 LEU A N 1
ATOM 648 C CA . LEU A 1 79 ? -14.437 -6.698 -2.948 1.00 86.62 79 LEU A CA 1
ATOM 649 C C . LEU A 1 79 ? -14.481 -7.115 -1.483 1.00 86.62 79 LEU A C 1
ATOM 651 O O . LEU A 1 79 ? -14.050 -6.366 -0.602 1.00 86.62 79 LEU A O 1
ATOM 655 N N . GLN A 1 80 ? -14.983 -8.324 -1.236 1.00 88.19 80 GLN A N 1
ATOM 656 C CA . GLN A 1 80 ? -15.045 -8.931 0.089 1.00 88.19 80 GLN A CA 1
ATOM 657 C C . GLN A 1 80 ? -14.768 -10.434 0.010 1.00 88.19 80 GLN A C 1
ATOM 659 O O . GLN A 1 80 ? -15.293 -11.111 -0.862 1.00 88.19 80 GLN A O 1
ATOM 664 N N . SER A 1 81 ? -13.960 -10.977 0.924 1.00 88.81 81 SER A N 1
ATOM 665 C CA . SER A 1 81 ? -13.540 -12.387 0.873 1.00 88.81 81 SER A CA 1
ATOM 666 C C . SER A 1 81 ? -14.703 -13.380 0.996 1.00 88.81 81 SER A C 1
ATOM 668 O O . SER A 1 81 ? -14.607 -14.490 0.481 1.00 88.81 81 SER A O 1
ATOM 670 N N . THR A 1 82 ? -15.794 -12.968 1.648 1.00 85.94 82 THR A N 1
ATOM 671 C CA . THR A 1 82 ? -17.032 -13.740 1.820 1.00 85.94 82 THR A CA 1
ATOM 672 C C . THR A 1 82 ? -18.218 -12.813 1.576 1.00 85.94 82 THR A C 1
ATOM 674 O O . THR A 1 82 ? -18.374 -11.861 2.329 1.00 85.94 82 THR A O 1
ATOM 677 N N . ALA A 1 83 ? -19.035 -13.045 0.545 1.00 79.12 83 ALA A N 1
ATOM 678 C CA . ALA A 1 83 ? -20.044 -12.082 0.076 1.00 79.12 83 ALA A CA 1
ATOM 679 C C . ALA A 1 83 ? -21.089 -11.674 1.139 1.00 79.12 83 ALA A C 1
ATOM 681 O O . ALA A 1 83 ? -21.343 -10.485 1.317 1.00 79.12 83 ALA A O 1
ATOM 682 N N . ASP A 1 84 ? -21.631 -12.643 1.883 1.00 79.75 84 ASP A N 1
ATOM 683 C CA . ASP A 1 84 ? -22.815 -12.449 2.739 1.00 79.75 84 ASP A CA 1
ATOM 684 C C . ASP A 1 84 ? -22.503 -12.185 4.225 1.00 79.75 84 ASP A C 1
ATOM 686 O O . ASP A 1 84 ? -23.409 -12.063 5.053 1.00 79.75 84 ASP A O 1
ATOM 690 N N . GLU A 1 85 ? -21.225 -12.098 4.596 1.00 86.44 85 GLU A N 1
ATOM 691 C CA . GLU A 1 85 ? -20.812 -11.910 5.988 1.00 86.44 85 GLU A CA 1
ATOM 692 C C . GLU A 1 85 ? -20.356 -10.477 6.281 1.00 86.44 85 GLU A C 1
ATOM 694 O O . GLU A 1 85 ? -19.917 -9.735 5.404 1.00 86.44 85 GLU A O 1
ATOM 699 N N . ARG A 1 86 ? -20.446 -10.055 7.548 1.00 90.69 86 ARG A N 1
ATOM 700 C CA . ARG A 1 86 ? -19.994 -8.713 7.938 1.00 90.69 86 ARG A CA 1
ATOM 701 C C . ARG A 1 86 ? -18.464 -8.667 7.994 1.00 90.69 86 ARG A C 1
ATOM 703 O O . ARG A 1 86 ? -17.878 -9.463 8.730 1.00 90.69 86 ARG A O 1
ATOM 710 N N . PRO A 1 87 ? -17.812 -7.712 7.311 1.00 93.50 87 PRO A N 1
ATOM 711 C CA . PRO A 1 87 ? -16.363 -7.607 7.323 1.00 93.50 87 PRO A CA 1
ATOM 712 C C . PRO A 1 87 ? -15.858 -7.176 8.696 1.00 93.50 87 PRO A C 1
ATOM 714 O O . PRO A 1 87 ? -16.306 -6.173 9.255 1.00 93.50 87 PRO A O 1
ATOM 717 N N . ASN A 1 88 ? -14.900 -7.933 9.224 1.00 95.81 88 ASN A N 1
ATOM 718 C CA . ASN A 1 88 ? -14.207 -7.607 10.470 1.00 95.81 88 ASN A CA 1
ATOM 719 C C . ASN A 1 88 ? -12.779 -7.102 10.239 1.00 95.81 88 ASN A C 1
ATOM 721 O O . ASN A 1 88 ? -12.196 -6.493 11.133 1.00 95.81 88 ASN A O 1
ATOM 725 N N . THR A 1 89 ? -12.250 -7.293 9.032 1.00 97.19 89 THR A N 1
ATOM 726 C CA . THR A 1 89 ? -10.927 -6.841 8.612 1.00 97.19 89 THR A CA 1
ATOM 727 C C . THR A 1 89 ? -11.076 -5.996 7.356 1.00 97.19 89 THR A C 1
ATOM 729 O O . THR A 1 89 ? -11.722 -6.416 6.397 1.00 97.19 89 THR A O 1
ATOM 732 N N . VAL A 1 90 ? -10.486 -4.804 7.339 1.00 98.06 90 VAL A N 1
ATOM 733 C CA . VAL A 1 90 ? -10.570 -3.897 6.192 1.00 98.06 90 VAL A CA 1
ATOM 734 C C . VAL A 1 90 ? -9.181 -3.551 5.687 1.00 98.06 90 VAL A C 1
ATOM 736 O O . VAL A 1 90 ? -8.309 -3.187 6.469 1.00 98.06 90 VAL A O 1
ATOM 739 N N . VAL A 1 91 ? -8.987 -3.649 4.375 1.00 98.25 91 VAL A N 1
ATOM 740 C CA . VAL A 1 91 ? -7.834 -3.092 3.667 1.00 98.25 91 VAL A CA 1
ATOM 741 C C . VAL A 1 91 ? -8.263 -1.734 3.134 1.00 98.25 91 VAL A C 1
ATOM 743 O O . VAL A 1 91 ? -9.172 -1.658 2.312 1.00 98.25 91 VAL A O 1
ATOM 746 N N . PHE A 1 92 ? -7.663 -0.675 3.666 1.00 98.75 92 PHE A N 1
ATOM 747 C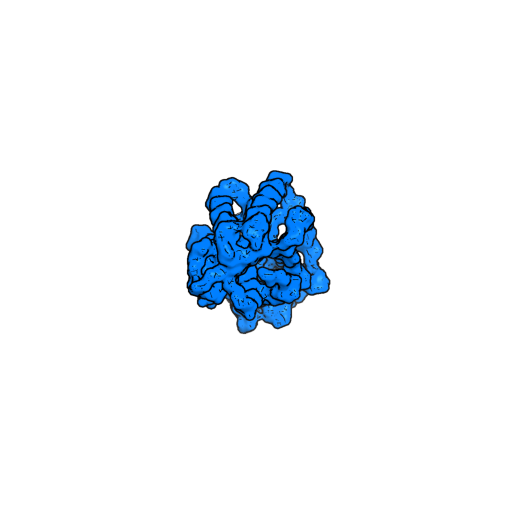 CA . PHE A 1 92 ? -8.020 0.715 3.431 1.00 98.75 92 PHE A CA 1
ATOM 748 C C . PHE A 1 92 ? -6.886 1.464 2.734 1.00 98.75 92 PHE A C 1
ATOM 750 O O . PHE A 1 92 ? -5.748 1.427 3.202 1.00 98.75 92 PHE A O 1
ATOM 757 N N . GLY A 1 93 ? -7.179 2.160 1.633 1.00 98.12 93 GLY A N 1
ATOM 758 C CA . GLY A 1 93 ? -6.145 2.922 0.937 1.00 98.12 93 GLY A CA 1
ATOM 759 C C . GLY A 1 93 ? -6.470 3.364 -0.482 1.00 98.12 93 GLY A C 1
ATOM 760 O O . GLY A 1 93 ? -7.616 3.668 -0.809 1.00 98.12 93 GLY A O 1
ATOM 761 N N . ASP A 1 94 ? -5.443 3.400 -1.326 1.00 96.31 94 ASP A N 1
ATOM 762 C CA . ASP A 1 94 ? -5.536 3.735 -2.751 1.00 96.31 94 ASP A CA 1
ATOM 763 C C . ASP A 1 94 ? -5.374 2.485 -3.645 1.00 96.31 94 ASP A C 1
ATOM 765 O O . ASP A 1 94 ? -5.717 1.369 -3.245 1.00 96.31 94 ASP A O 1
ATOM 769 N N . SER A 1 95 ? -4.870 2.629 -4.878 1.00 93.94 95 SER A N 1
ATOM 770 C CA . SER A 1 95 ? -4.612 1.477 -5.757 1.00 93.94 95 SER A CA 1
ATOM 771 C C . SER A 1 95 ? -3.602 0.476 -5.178 1.00 93.94 95 SER A C 1
ATOM 773 O O . SER A 1 95 ? -3.574 -0.679 -5.607 1.00 93.94 95 SER A O 1
ATOM 775 N N . HIS A 1 96 ? -2.810 0.863 -4.177 1.00 96.62 96 HIS A N 1
ATOM 776 C CA . HIS A 1 96 ? -1.920 -0.040 -3.463 1.00 96.62 96 HIS A CA 1
ATOM 777 C C . HIS A 1 96 ? -2.654 -0.892 -2.426 1.00 96.62 96 HIS A C 1
ATOM 779 O O . HIS A 1 96 ? -2.345 -2.073 -2.285 1.00 96.62 96 HIS A O 1
ATOM 785 N N . ALA A 1 97 ? -3.696 -0.370 -1.773 1.00 97.06 97 ALA A N 1
ATOM 786 C CA . ALA A 1 97 ? -4.616 -1.219 -1.012 1.00 97.06 97 ALA A CA 1
ATOM 787 C C . ALA A 1 97 ? -5.296 -2.250 -1.915 1.00 97.06 97 ALA A C 1
ATOM 789 O O . ALA A 1 97 ? -5.490 -3.397 -1.510 1.00 97.06 97 ALA A O 1
ATOM 790 N N . PHE A 1 98 ? -5.596 -1.873 -3.160 1.00 93.19 98 PHE A N 1
ATOM 791 C CA . PHE A 1 98 ? -6.182 -2.787 -4.133 1.00 93.19 98 PHE A CA 1
ATOM 792 C C . PHE A 1 98 ? -5.281 -3.992 -4.420 1.00 93.19 98 PHE A C 1
ATOM 794 O O . PHE A 1 98 ? -5.737 -5.135 -4.358 1.00 93.19 98 PHE A O 1
ATOM 801 N N . HIS A 1 99 ? -4.000 -3.774 -4.740 1.00 92.62 99 HIS A N 1
ATOM 802 C CA . HIS A 1 99 ? -3.099 -4.902 -5.002 1.00 92.62 99 HIS A CA 1
ATOM 803 C C . HIS A 1 99 ? -2.779 -5.687 -3.723 1.00 92.62 99 HIS A C 1
ATOM 805 O O . HIS A 1 99 ? -2.673 -6.909 -3.796 1.00 92.62 99 HIS A O 1
ATOM 811 N N . ALA A 1 100 ? -2.730 -5.046 -2.551 1.00 96.69 100 ALA A N 1
ATOM 812 C CA . ALA A 1 100 ? -2.465 -5.705 -1.270 1.00 96.69 100 ALA A CA 1
ATOM 813 C C . ALA A 1 100 ? -3.642 -6.554 -0.762 1.00 96.69 100 ALA A C 1
ATOM 815 O O . ALA A 1 100 ? -3.424 -7.553 -0.069 1.00 96.69 100 ALA A O 1
ATOM 816 N N . TYR A 1 101 ? -4.877 -6.198 -1.135 1.00 94.88 101 TYR A N 1
ATOM 817 C CA . TYR A 1 101 ? -6.096 -6.899 -0.730 1.00 94.88 101 TYR A CA 1
ATOM 818 C C . TYR A 1 101 ? -6.007 -8.407 -0.943 1.00 94.88 101 TYR A C 1
ATOM 820 O O . TYR A 1 101 ? -6.389 -9.165 -0.064 1.00 94.88 101 TYR A O 1
ATOM 828 N N . TRP A 1 102 ? -5.470 -8.861 -2.071 1.00 92.19 102 TRP A N 1
ATOM 829 C CA . TRP A 1 102 ? -5.467 -10.278 -2.429 1.00 92.19 102 TRP A CA 1
ATOM 830 C C . TRP A 1 102 ? -4.638 -11.138 -1.477 1.00 92.19 102 TRP A C 1
ATOM 832 O O . TRP A 1 102 ? -5.084 -12.211 -1.071 1.00 92.19 102 TRP A O 1
ATOM 842 N N . GLY A 1 103 ? -3.453 -10.665 -1.095 1.00 94.94 103 GLY A N 1
ATOM 843 C CA . GLY A 1 103 ? -2.607 -11.288 -0.086 1.00 94.94 103 GLY A CA 1
ATOM 844 C C . GLY A 1 103 ? -3.254 -11.290 1.280 1.00 94.94 103 GLY A C 1
ATOM 845 O O . GLY A 1 103 ? -3.367 -12.345 1.898 1.00 94.94 103 GLY A O 1
ATOM 846 N N . ILE A 1 104 ? -3.725 -10.126 1.726 1.00 96.62 104 ILE A N 1
ATOM 847 C CA . ILE A 1 104 ? -4.354 -9.987 3.042 1.00 96.62 104 ILE A CA 1
ATOM 848 C C . ILE A 1 104 ? -5.607 -10.870 3.114 1.00 96.62 104 ILE A C 1
ATOM 850 O O . ILE A 1 104 ? -5.741 -11.667 4.035 1.00 96.62 104 ILE A O 1
ATOM 854 N N . ALA A 1 105 ? -6.489 -10.812 2.117 1.00 93.75 105 ALA A N 1
ATOM 855 C CA . ALA A 1 105 ? -7.690 -11.634 2.045 1.00 93.75 105 ALA A CA 1
ATOM 856 C C . ALA A 1 105 ? -7.353 -13.125 2.055 1.00 93.75 105 ALA A C 1
ATOM 858 O O . ALA A 1 105 ? -7.895 -13.855 2.876 1.00 93.75 105 ALA A O 1
ATOM 859 N N . LYS A 1 106 ? -6.419 -13.586 1.215 1.00 92.69 106 LYS A N 1
ATOM 860 C CA . LYS A 1 106 ? -6.029 -15.002 1.180 1.00 92.69 106 LYS A CA 1
ATOM 861 C C . LYS A 1 106 ? -5.477 -15.484 2.522 1.00 92.69 106 LYS A C 1
ATOM 863 O O . LYS A 1 106 ? -5.836 -16.567 2.979 1.00 92.69 106 LYS A O 1
ATOM 868 N N . SER A 1 107 ? -4.608 -14.694 3.142 1.00 95.06 107 SER A N 1
ATOM 869 C CA . SER A 1 107 ? -3.925 -15.083 4.371 1.00 95.06 107 SER A CA 1
ATOM 870 C C . SER A 1 107 ? -4.846 -15.019 5.587 1.00 95.06 107 SER A C 1
ATOM 872 O O . SER A 1 107 ? -4.896 -15.967 6.365 1.00 95.06 107 SER A O 1
ATOM 874 N N . PHE A 1 108 ? -5.635 -13.957 5.724 1.00 94.31 108 PHE A N 1
ATOM 875 C CA . PHE A 1 108 ? -6.462 -13.727 6.907 1.00 94.31 108 PHE A CA 1
ATOM 876 C C . PHE A 1 108 ? -7.862 -14.350 6.808 1.00 94.31 108 PHE A C 1
ATOM 878 O O . PHE A 1 108 ? -8.411 -14.740 7.836 1.00 94.31 108 PHE A O 1
ATOM 885 N N . ALA A 1 109 ? -8.424 -14.560 5.609 1.00 88.44 109 ALA A N 1
ATOM 886 C CA . ALA A 1 109 ? -9.677 -15.314 5.479 1.00 88.44 109 ALA A CA 1
ATOM 887 C C . ALA A 1 109 ? -9.516 -16.786 5.881 1.00 88.44 109 ALA A C 1
ATOM 889 O O . ALA A 1 109 ? -10.453 -17.388 6.402 1.00 88.44 109 ALA A O 1
ATOM 890 N N . SER A 1 110 ? -8.309 -17.347 5.735 1.00 84.88 110 SER A N 1
ATOM 891 C CA . SER A 1 110 ? -7.994 -18.690 6.241 1.00 84.88 110 SER A CA 1
ATOM 892 C C . SER A 1 110 ? -8.078 -18.806 7.773 1.00 84.88 110 SER A C 1
ATOM 894 O O . SER A 1 110 ? -8.231 -19.907 8.295 1.00 84.88 110 SER A O 1
ATOM 896 N N . GLU A 1 111 ? -8.061 -17.677 8.491 1.00 87.12 111 GLU A N 1
ATOM 897 C CA . GLU A 1 111 ? -8.260 -17.586 9.944 1.00 87.12 111 GLU A CA 1
ATOM 898 C C . GLU A 1 111 ? -9.723 -17.292 10.328 1.00 87.12 111 GLU A C 1
ATOM 900 O O . GLU A 1 111 ? -10.009 -16.938 11.471 1.00 87.12 111 GLU A O 1
ATOM 905 N N . GLY A 1 112 ? -10.662 -17.395 9.380 1.00 88.88 112 GLY A N 1
ATOM 906 C CA . GLY A 1 112 ? -12.081 -17.099 9.602 1.00 88.88 112 GLY A CA 1
ATOM 907 C C . GLY A 1 112 ? -12.416 -15.604 9.616 1.00 88.88 112 GLY A C 1
ATOM 908 O O . GLY A 1 112 ? -13.470 -15.213 10.116 1.00 88.88 112 GLY A O 1
ATOM 909 N N . ARG A 1 113 ? -11.529 -14.744 9.099 1.00 92.62 113 ARG A N 1
ATOM 910 C CA . ARG A 1 113 ? -11.789 -13.302 8.971 1.00 92.62 113 ARG A CA 1
ATOM 911 C C . ARG A 1 113 ? -12.522 -12.996 7.671 1.00 92.62 113 ARG A C 1
ATOM 913 O O . ARG A 1 113 ? -12.272 -13.609 6.638 1.00 92.62 113 ARG A O 1
ATOM 920 N N . VAL A 1 114 ? -13.372 -11.977 7.707 1.00 93.62 114 VAL A N 1
ATOM 921 C CA . VAL A 1 114 ? -14.036 -11.455 6.509 1.00 93.62 114 VAL A CA 1
ATOM 922 C C . VAL A 1 114 ? -13.329 -10.163 6.132 1.00 93.62 114 VAL A C 1
ATOM 924 O O . VAL A 1 114 ? -13.421 -9.163 6.850 1.00 93.62 114 VAL A O 1
ATOM 927 N N . VAL A 1 115 ? -12.569 -10.222 5.038 1.00 94.56 115 VAL A N 1
ATOM 928 C CA . VAL A 1 115 ? -11.681 -9.152 4.578 1.00 94.56 115 VAL A CA 1
ATOM 929 C C . VAL A 1 115 ? -12.360 -8.364 3.470 1.00 94.56 115 VAL A C 1
ATOM 931 O O . VAL A 1 115 ? -12.722 -8.935 2.440 1.00 94.56 115 VAL A O 1
ATOM 934 N N . LYS A 1 116 ? -12.495 -7.051 3.653 1.00 94.06 116 LYS A N 1
ATOM 935 C CA . LYS A 1 116 ? -13.079 -6.133 2.668 1.00 94.06 116 LYS A CA 1
ATOM 936 C C . LYS A 1 116 ? -12.066 -5.097 2.199 1.00 94.06 116 LYS A C 1
ATOM 938 O O . LYS A 1 116 ? -11.263 -4.618 2.994 1.00 94.06 116 LYS A O 1
ATOM 943 N N . LEU A 1 117 ? -12.121 -4.739 0.920 1.00 94.81 117 LEU A N 1
ATOM 944 C CA . LEU A 1 117 ? -11.395 -3.595 0.377 1.00 94.81 117 LEU A CA 1
ATOM 945 C C . LEU A 1 117 ? -12.276 -2.342 0.453 1.00 94.81 117 LEU A C 1
ATOM 947 O O . LEU A 1 117 ? -13.412 -2.339 -0.018 1.00 94.81 117 LEU A O 1
ATOM 951 N N . VAL A 1 118 ? -11.727 -1.271 1.014 1.00 96.31 118 VAL A N 1
ATOM 952 C CA . VAL A 1 118 ? -12.335 0.062 1.062 1.00 96.31 118 VAL A CA 1
ATOM 953 C C . VAL A 1 118 ? -11.269 1.063 0.647 1.00 96.31 118 VAL A C 1
ATOM 955 O O . VAL A 1 118 ? -10.098 0.886 0.958 1.00 96.31 118 VAL A O 1
ATOM 958 N N . GLY A 1 119 ? -11.627 2.118 -0.070 1.00 95.75 119 GLY A N 1
ATOM 959 C CA . GLY A 1 119 ? -10.626 3.100 -0.467 1.00 95.75 119 GLY A CA 1
ATOM 960 C C . GLY A 1 119 ? -10.955 3.814 -1.754 1.00 95.75 119 GLY A C 1
ATOM 961 O O . GLY A 1 119 ? -12.085 3.750 -2.247 1.00 95.75 119 GLY A O 1
ATOM 962 N N . ARG A 1 120 ? -9.958 4.500 -2.304 1.00 94.12 120 ARG A N 1
ATOM 963 C CA . ARG A 1 120 ? -10.113 5.226 -3.554 1.00 94.12 120 ARG A CA 1
ATOM 964 C C . ARG A 1 120 ? -8.820 5.289 -4.352 1.00 94.12 120 ARG A C 1
ATOM 966 O O . ARG A 1 120 ? -7.827 5.853 -3.907 1.00 94.12 120 ARG A O 1
ATOM 973 N N . GLY A 1 121 ? -8.865 4.792 -5.582 1.00 91.62 121 GLY A N 1
ATOM 974 C CA . GLY A 1 121 ? -7.774 4.944 -6.535 1.00 91.62 121 GLY A CA 1
ATOM 975 C C . GLY A 1 121 ? -7.805 6.297 -7.254 1.00 91.62 121 GLY A C 1
ATOM 976 O O . GLY A 1 121 ? -8.859 6.909 -7.435 1.00 91.62 121 GLY A O 1
ATOM 977 N N . GLY A 1 122 ? -6.635 6.756 -7.704 1.00 88.81 122 GLY A N 1
ATOM 978 C CA . GLY A 1 122 ? -6.492 8.005 -8.465 1.00 88.81 122 GLY A CA 1
ATOM 979 C C . GLY A 1 122 ? -6.439 9.282 -7.619 1.00 88.81 122 GLY A C 1
ATOM 980 O O . GLY A 1 122 ? -6.433 10.373 -8.182 1.00 88.81 122 GLY A O 1
ATOM 981 N N . CYS A 1 123 ? -6.382 9.156 -6.293 1.00 93.00 123 CYS A N 1
ATOM 982 C CA . CYS A 1 123 ? -6.095 10.249 -5.367 1.00 93.00 123 CYS A CA 1
ATOM 983 C C . CYS A 1 123 ? -4.730 10.017 -4.714 1.00 93.00 123 CYS A C 1
ATOM 985 O O . CYS A 1 123 ? -4.336 8.871 -4.511 1.00 93.00 123 CYS A O 1
ATOM 987 N N . ASN A 1 124 ? -4.035 11.094 -4.348 1.00 94.44 124 ASN A N 1
ATOM 988 C CA . ASN A 1 124 ? -2.853 10.996 -3.499 1.00 94.44 124 ASN A CA 1
ATOM 989 C C . ASN A 1 124 ? -3.320 10.825 -2.044 1.00 94.44 124 ASN A C 1
ATOM 991 O O . ASN A 1 124 ? -3.986 11.712 -1.505 1.00 94.44 124 ASN A O 1
ATOM 995 N N . PHE A 1 125 ? -3.092 9.647 -1.459 1.00 97.69 125 PHE A N 1
ATOM 996 C CA . PHE A 1 125 ? -3.729 9.241 -0.206 1.00 97.69 125 PHE A CA 1
ATOM 997 C C . PHE A 1 125 ? -3.454 10.249 0.917 1.00 97.69 125 PHE A C 1
ATOM 999 O O . PHE A 1 125 ? -2.322 10.648 1.160 1.00 97.69 125 PHE A O 1
ATOM 1006 N N . ALA A 1 126 ? -4.517 10.707 1.573 1.00 97.31 126 ALA A N 1
ATOM 1007 C CA . ALA A 1 126 ? -4.500 11.725 2.623 1.00 97.31 126 ALA A CA 1
ATOM 1008 C C . ALA A 1 126 ? -3.901 13.115 2.270 1.00 97.31 126 ALA A C 1
ATOM 1010 O O . ALA A 1 126 ? -3.970 14.025 3.102 1.00 97.31 126 ALA A O 1
ATOM 1011 N N . LEU A 1 127 ? -3.420 13.339 1.041 1.00 97.88 127 LEU A N 1
ATOM 1012 C CA . LEU A 1 127 ? -2.880 14.614 0.556 1.00 97.88 127 LEU A CA 1
ATOM 1013 C C . LEU A 1 127 ? -3.601 15.050 -0.728 1.00 97.88 127 LEU A C 1
ATOM 1015 O O . LEU A 1 127 ? -3.153 14.808 -1.843 1.00 97.88 127 LEU A O 1
ATOM 1019 N N . TYR A 1 128 ? -4.755 15.697 -0.574 1.00 96.56 128 TYR A N 1
ATOM 1020 C CA . TYR A 1 128 ? -5.695 15.892 -1.686 1.00 96.56 128 TYR A CA 1
ATOM 1021 C C . TYR A 1 128 ? -5.599 17.234 -2.416 1.00 96.56 128 TYR A C 1
ATOM 1023 O O . TYR A 1 128 ? -6.304 17.413 -3.405 1.00 96.56 128 TYR A O 1
ATOM 1031 N N . HIS A 1 129 ? -4.782 18.182 -1.940 1.00 94.56 129 HIS A N 1
ATOM 1032 C CA . HIS A 1 129 ? -4.585 19.504 -2.569 1.00 94.56 129 HIS A CA 1
ATOM 1033 C C . HIS A 1 129 ? -5.891 20.215 -2.974 1.00 94.56 129 HIS A C 1
ATOM 1035 O O . HIS A 1 129 ? -6.009 20.765 -4.065 1.00 94.56 129 HIS A O 1
ATOM 1041 N N . GLY A 1 130 ? -6.899 20.174 -2.098 1.00 93.06 130 GLY A N 1
ATOM 1042 C CA . GLY A 1 130 ? -8.208 20.793 -2.342 1.00 93.06 130 GLY A CA 1
ATOM 1043 C C . GLY A 1 130 ? -9.172 19.973 -3.209 1.00 93.06 130 GLY A C 1
ATOM 1044 O O . GLY A 1 130 ? -10.258 20.454 -3.515 1.00 93.06 130 GLY A O 1
ATOM 1045 N N . ASN A 1 131 ? -8.831 18.738 -3.592 1.00 96.06 131 ASN A N 1
ATOM 1046 C CA . ASN A 1 131 ? -9.767 17.842 -4.267 1.00 96.06 131 ASN A CA 1
ATOM 1047 C C . ASN A 1 131 ? -10.877 17.386 -3.298 1.00 96.06 131 ASN A C 1
ATOM 1049 O O . ASN A 1 131 ? -10.682 16.507 -2.449 1.00 96.06 131 ASN A O 1
ATOM 1053 N N . GLU A 1 132 ? -12.050 18.010 -3.425 1.00 96.06 132 GLU A N 1
ATOM 1054 C CA . GLU A 1 132 ? -13.205 17.770 -2.556 1.00 96.06 132 GLU A CA 1
ATOM 1055 C C . GLU A 1 132 ? -13.721 16.334 -2.657 1.00 96.06 132 GLU A C 1
ATOM 1057 O O . GLU A 1 132 ? -13.986 15.716 -1.635 1.00 96.06 132 GLU A O 1
ATOM 1062 N N . ASP A 1 133 ? -13.784 15.761 -3.857 1.00 94.62 133 ASP A N 1
ATOM 1063 C CA . ASP A 1 133 ? -14.263 14.392 -4.071 1.00 94.62 133 ASP A CA 1
ATOM 1064 C C . ASP A 1 133 ? -13.355 13.359 -3.378 1.00 94.62 133 ASP A C 1
ATOM 1066 O O . ASP A 1 133 ? -13.829 12.497 -2.634 1.00 94.62 133 ASP A O 1
ATOM 1070 N N . CYS A 1 134 ? -12.031 13.494 -3.524 1.00 95.88 134 CYS A N 1
ATOM 1071 C CA . CYS A 1 134 ? -11.072 12.649 -2.812 1.00 95.88 134 CYS A CA 1
ATOM 1072 C C . CYS A 1 134 ? -11.186 12.807 -1.286 1.00 95.88 134 CYS A C 1
ATOM 1074 O O . CYS A 1 134 ? -11.221 11.811 -0.561 1.00 95.88 134 CYS A O 1
ATOM 1076 N N . SER A 1 135 ? -11.256 14.047 -0.793 1.00 97.12 135 SER A N 1
ATOM 1077 C CA . SER A 1 135 ? -11.300 14.317 0.649 1.00 97.12 135 SER A CA 1
ATOM 1078 C C . SER A 1 135 ? -12.621 13.893 1.297 1.00 97.12 135 SER A C 1
ATOM 1080 O O . SER A 1 135 ? -12.594 13.262 2.349 1.00 97.12 135 SER A O 1
ATOM 1082 N N . GLN A 1 136 ? -13.766 14.141 0.659 1.00 96.69 136 GLN A N 1
ATOM 1083 C CA . GLN A 1 136 ? -15.074 13.688 1.137 1.00 96.69 136 GLN A CA 1
ATOM 1084 C C . GLN A 1 136 ? -15.180 12.163 1.121 1.00 96.69 136 GLN A C 1
ATOM 1086 O O . GLN A 1 136 ? -15.632 11.584 2.109 1.00 96.69 136 GLN A O 1
ATOM 1091 N N . THR A 1 137 ? -14.720 11.505 0.047 1.00 96.00 137 THR A N 1
ATOM 1092 C CA . THR A 1 137 ? -14.698 10.034 -0.023 1.00 96.00 137 THR A CA 1
ATOM 1093 C C . THR A 1 137 ? -13.872 9.456 1.128 1.00 96.00 137 THR A C 1
ATOM 1095 O O . THR A 1 137 ? -14.327 8.552 1.827 1.00 96.00 137 THR A O 1
ATOM 1098 N N . PHE A 1 138 ? -12.679 10.009 1.365 1.00 98.00 138 PHE A N 1
ATOM 1099 C CA . PHE A 1 138 ? -11.809 9.583 2.456 1.00 98.00 138 PHE A CA 1
ATOM 1100 C C . PHE A 1 138 ? -12.477 9.749 3.825 1.00 98.00 138 PHE A C 1
ATOM 1102 O O . PHE A 1 138 ? -12.513 8.798 4.602 1.00 98.00 138 PHE A O 1
ATOM 1109 N N . GLU A 1 139 ? -13.054 10.919 4.117 1.00 98.12 139 GLU A N 1
ATOM 1110 C CA . GLU A 1 139 ? -13.690 11.167 5.417 1.00 98.12 139 GLU A CA 1
ATOM 1111 C C . GLU A 1 139 ? -14.907 10.265 5.661 1.00 98.12 139 GLU A C 1
ATOM 1113 O O . GLU A 1 139 ? -15.076 9.759 6.773 1.00 98.12 139 GLU A O 1
ATOM 1118 N N . GLN A 1 140 ? -15.720 10.001 4.632 1.00 97.69 140 GLN A N 1
ATOM 1119 C CA . GLN A 1 140 ? -16.845 9.061 4.718 1.00 97.69 140 GLN A CA 1
ATOM 1120 C C . GLN A 1 140 ? -16.372 7.633 5.019 1.00 97.69 140 GLN A C 1
ATOM 1122 O O . GLN A 1 140 ? -16.957 6.943 5.856 1.00 97.69 140 GLN A O 1
ATOM 1127 N N . GLN A 1 141 ? -15.294 7.191 4.368 1.00 97.88 141 GLN A N 1
ATOM 1128 C CA . GLN A 1 141 ? -14.720 5.865 4.590 1.00 97.88 141 GLN A CA 1
ATOM 1129 C C . GLN A 1 141 ? -14.115 5.742 5.995 1.00 97.88 141 GLN A C 1
ATOM 1131 O O . GLN A 1 141 ? -14.396 4.764 6.686 1.00 97.88 141 GLN A O 1
ATOM 1136 N N . VAL A 1 142 ? -13.358 6.742 6.465 1.00 98.75 142 VAL A N 1
ATOM 1137 C CA . VAL A 1 142 ? -12.808 6.754 7.834 1.00 98.75 142 VAL A CA 1
ATOM 1138 C C . VAL A 1 142 ? -13.921 6.778 8.881 1.00 98.75 142 VAL A C 1
ATOM 1140 O O . VAL A 1 142 ? -13.820 6.080 9.893 1.00 98.75 142 VAL A O 1
ATOM 1143 N N . GLU A 1 143 ? -15.004 7.522 8.647 1.00 98.56 143 GLU A N 1
ATOM 1144 C CA . GLU A 1 143 ? -16.152 7.543 9.555 1.00 98.56 143 GLU A CA 1
ATOM 1145 C C . GLU A 1 143 ? -16.818 6.171 9.656 1.00 98.56 143 GLU A C 1
ATOM 1147 O O . GLU A 1 143 ? -17.065 5.680 10.760 1.00 98.56 143 GLU A O 1
ATOM 1152 N N . TRP A 1 144 ? -17.042 5.501 8.525 1.00 98.00 144 TRP A N 1
ATOM 1153 C CA . TRP A 1 144 ? -17.600 4.151 8.520 1.00 98.00 144 TRP A CA 1
ATOM 1154 C C . TRP A 1 144 ? -16.687 3.146 9.236 1.00 98.00 144 TRP A C 1
ATOM 1156 O O . TRP A 1 144 ? -17.162 2.361 10.056 1.00 98.00 144 TRP A O 1
ATOM 1166 N N . LEU A 1 145 ? -15.372 3.202 8.997 1.00 98.50 145 LEU A N 1
ATOM 1167 C CA . LEU A 1 145 ? -14.388 2.354 9.687 1.00 98.50 145 LEU A CA 1
ATOM 1168 C C . LEU A 1 145 ? -14.376 2.593 11.205 1.00 98.50 145 LEU A C 1
ATOM 1170 O O . LEU A 1 145 ? -14.184 1.666 11.995 1.00 98.50 145 LEU A O 1
ATOM 1174 N N . SER A 1 146 ? -14.591 3.842 11.618 1.00 98.25 146 SER A N 1
ATOM 1175 C CA . SER A 1 146 ? -14.589 4.240 13.026 1.00 98.25 146 SER A CA 1
ATOM 1176 C C . SER A 1 146 ? -15.887 3.854 13.732 1.00 98.25 146 SER A C 1
ATOM 1178 O O . SER A 1 146 ? -15.851 3.449 14.890 1.00 98.25 146 SER A O 1
ATOM 1180 N N . THR A 1 147 ? -17.033 3.926 13.058 1.00 98.00 147 THR A N 1
ATOM 1181 C CA . THR A 1 147 ? -18.353 3.731 13.685 1.00 98.00 147 THR A CA 1
ATOM 1182 C C . THR A 1 147 ? -18.921 2.327 13.526 1.00 98.00 147 THR A C 1
ATOM 1184 O O . THR A 1 147 ? -19.732 1.910 14.353 1.00 98.00 147 THR A O 1
ATOM 1187 N N . ASN A 1 148 ? -18.489 1.559 12.522 1.00 96.88 148 ASN A N 1
ATOM 1188 C CA . ASN A 1 148 ? -18.998 0.211 12.304 1.00 96.88 148 ASN A CA 1
ATOM 1189 C C . ASN A 1 148 ? -18.453 -0.773 13.363 1.00 96.88 148 ASN A C 1
ATOM 1191 O O . ASN A 1 148 ? -17.257 -1.071 13.367 1.00 96.88 148 ASN A O 1
ATOM 1195 N N . PRO A 1 149 ? -19.307 -1.353 14.233 1.00 96.12 149 PRO A N 1
ATOM 1196 C CA . PRO A 1 149 ? -18.856 -2.230 15.313 1.00 96.12 149 PRO A CA 1
ATOM 1197 C C . PRO A 1 149 ? -18.330 -3.590 14.833 1.00 96.12 149 PRO A C 1
ATOM 1199 O O . PRO A 1 149 ? -17.674 -4.289 15.615 1.00 96.12 149 PRO A O 1
ATOM 1202 N N . ALA A 1 150 ? -18.624 -3.988 13.589 1.00 96.00 150 ALA A N 1
ATOM 1203 C CA . ALA A 1 150 ? -18.096 -5.216 13.001 1.00 96.00 150 ALA A CA 1
ATOM 1204 C C . ALA A 1 150 ? -16.600 -5.095 12.681 1.00 96.00 150 ALA A C 1
ATOM 1206 O O . ALA A 1 150 ? -15.880 -6.076 12.841 1.00 96.00 150 ALA A O 1
ATOM 1207 N N . VAL A 1 151 ? -16.127 -3.898 12.310 1.00 97.62 151 VAL A N 1
ATOM 1208 C CA . VAL A 1 151 ? -14.726 -3.648 11.949 1.00 97.62 151 VAL A CA 1
ATOM 1209 C C . VAL A 1 151 ? -13.845 -3.730 13.196 1.00 97.62 151 VAL A C 1
ATOM 1211 O O . VAL A 1 151 ? -14.025 -2.986 14.163 1.00 97.62 151 VAL A O 1
ATOM 1214 N N . LYS A 1 152 ? -12.882 -4.652 13.171 1.00 98.06 152 LYS A N 1
ATOM 1215 C CA . LYS A 1 152 ? -11.906 -4.888 14.242 1.00 98.06 152 LYS A CA 1
ATOM 1216 C C . LYS A 1 152 ? -10.489 -4.535 13.807 1.00 98.06 152 LYS A C 1
ATOM 1218 O O . LYS A 1 152 ? -9.763 -3.920 14.584 1.00 98.06 152 LYS A O 1
ATOM 1223 N N . HIS A 1 153 ? -10.129 -4.863 12.567 1.00 98.56 153 HIS A N 1
ATOM 1224 C CA . HIS A 1 153 ? -8.781 -4.686 12.024 1.00 98.56 153 HIS A CA 1
ATOM 1225 C C . HIS A 1 153 ? -8.813 -3.774 10.802 1.00 98.56 153 HIS A C 1
ATOM 1227 O O . HIS A 1 153 ? -9.658 -3.949 9.923 1.00 98.56 153 HIS A O 1
ATOM 1233 N N . VAL A 1 154 ? -7.886 -2.819 10.731 1.00 98.81 154 VAL A N 1
ATOM 1234 C CA . VAL A 1 154 ? -7.734 -1.926 9.574 1.00 98.81 154 VAL A CA 1
ATOM 1235 C C . VAL A 1 154 ? -6.280 -1.932 9.123 1.00 98.81 154 VAL A C 1
ATOM 1237 O O . VAL A 1 154 ? -5.402 -1.458 9.839 1.00 98.81 154 VAL A O 1
ATOM 1240 N N . PHE A 1 155 ? -6.036 -2.455 7.927 1.00 98.88 155 PHE A N 1
ATOM 1241 C CA . PHE A 1 155 ? -4.769 -2.328 7.220 1.00 98.88 155 PHE A CA 1
ATOM 1242 C C . PHE A 1 155 ? -4.800 -1.046 6.400 1.00 98.88 155 PHE A C 1
ATOM 1244 O O . PHE A 1 155 ? -5.629 -0.929 5.503 1.00 98.88 155 PHE A O 1
ATOM 1251 N N . ILE A 1 156 ? -3.912 -0.101 6.685 1.00 98.88 156 ILE A N 1
ATOM 1252 C CA . ILE A 1 156 ? -3.733 1.104 5.875 1.00 98.88 156 ILE A CA 1
ATOM 1253 C C . ILE A 1 156 ? -2.598 0.835 4.889 1.00 98.88 156 ILE A C 1
ATOM 1255 O O . ILE A 1 156 ? -1.477 0.557 5.312 1.00 98.88 156 ILE A O 1
ATOM 1259 N N . VAL A 1 157 ? -2.898 0.882 3.590 1.00 98.75 157 VAL A N 1
ATOM 1260 C CA . VAL A 1 157 ? -1.939 0.575 2.518 1.00 98.75 157 VAL A CA 1
ATOM 1261 C C . VAL A 1 157 ? -2.090 1.578 1.381 1.00 98.75 157 VAL A C 1
ATOM 1263 O O . VAL A 1 157 ? -3.134 1.630 0.739 1.00 98.75 157 VAL A O 1
ATOM 1266 N N . HIS A 1 158 ? -1.052 2.348 1.079 1.00 98.38 158 HIS A N 1
ATOM 1267 C CA . HIS A 1 158 ? -1.101 3.323 -0.010 1.00 98.38 158 HIS A CA 1
ATOM 1268 C C . HIS A 1 158 ? 0.246 3.462 -0.727 1.00 98.38 158 HIS A C 1
ATOM 1270 O O . HIS A 1 158 ? 1.262 2.903 -0.298 1.00 98.38 158 HIS A O 1
ATOM 1276 N N . ARG A 1 159 ? 0.253 4.173 -1.858 1.00 97.19 159 ARG A N 1
ATOM 1277 C CA . ARG A 1 159 ? 1.486 4.558 -2.554 1.00 97.19 159 ARG A CA 1
ATOM 1278 C C . ARG A 1 159 ? 2.269 5.585 -1.738 1.00 97.19 159 ARG A C 1
ATOM 1280 O O . ARG A 1 159 ? 1.671 6.323 -0.967 1.00 97.19 159 ARG A O 1
ATOM 1287 N N . LEU A 1 160 ? 3.585 5.681 -1.937 1.00 97.12 160 LEU A N 1
ATOM 1288 C CA . LEU A 1 160 ? 4.400 6.746 -1.342 1.00 97.12 160 LEU A CA 1
ATOM 1289 C C . LEU A 1 160 ? 3.799 8.131 -1.645 1.00 97.12 160 LEU A C 1
ATOM 1291 O O . LEU A 1 160 ? 3.670 8.506 -2.812 1.00 97.12 160 LEU A O 1
ATOM 1295 N N . VAL A 1 161 ? 3.455 8.878 -0.592 1.00 96.88 161 VAL A N 1
ATOM 1296 C CA . VAL A 1 161 ? 2.816 10.204 -0.704 1.00 96.88 161 VAL A CA 1
ATOM 1297 C C . VAL A 1 161 ? 3.848 11.319 -0.595 1.00 96.88 161 VAL A C 1
ATOM 1299 O O . VAL A 1 161 ? 3.854 12.259 -1.395 1.00 96.88 161 VAL A O 1
ATOM 1302 N N . LEU A 1 162 ? 4.730 11.208 0.400 1.00 97.25 162 LEU A N 1
ATOM 1303 C CA . LEU A 1 162 ? 5.747 12.207 0.707 1.00 97.25 162 LEU A CA 1
ATOM 1304 C C . LEU A 1 162 ? 7.087 11.823 0.086 1.00 97.25 162 LEU A C 1
ATOM 1306 O O . LEU A 1 162 ? 7.595 10.730 0.306 1.00 97.25 162 LEU A O 1
ATOM 1310 N N . GLN A 1 163 ? 7.687 12.751 -0.650 1.00 94.75 163 GLN A N 1
ATOM 1311 C CA . GLN A 1 163 ? 9.031 12.616 -1.209 1.00 94.75 163 GLN A CA 1
ATOM 1312 C C . GLN A 1 163 ? 9.996 13.568 -0.493 1.00 94.75 163 GLN A C 1
ATOM 1314 O O . GLN A 1 163 ? 9.549 14.553 0.091 1.00 94.75 163 GLN A O 1
ATOM 1319 N N . PRO A 1 164 ? 11.326 13.367 -0.576 1.00 95.38 164 PRO A N 1
ATOM 1320 C CA . PRO A 1 164 ? 12.293 14.234 0.109 1.00 95.38 164 PRO A CA 1
ATOM 1321 C C . PRO A 1 164 ? 12.207 15.723 -0.269 1.00 95.38 164 PRO A C 1
ATOM 1323 O O . PRO A 1 164 ? 12.697 16.577 0.460 1.00 95.38 164 PRO A O 1
ATOM 1326 N N . ASN A 1 165 ? 11.603 16.039 -1.417 1.00 95.25 165 ASN A N 1
ATOM 1327 C CA . ASN A 1 165 ? 11.369 17.398 -1.902 1.00 95.25 165 ASN A CA 1
ATOM 1328 C C . ASN A 1 165 ? 9.925 17.899 -1.692 1.00 95.25 165 ASN A C 1
ATOM 1330 O O . ASN A 1 165 ? 9.582 18.954 -2.229 1.00 95.25 165 ASN A O 1
ATOM 1334 N N . SER A 1 166 ? 9.077 17.161 -0.965 1.00 96.75 166 SER A N 1
ATOM 1335 C CA . SER A 1 166 ? 7.732 17.607 -0.584 1.00 96.75 166 SER A CA 1
ATOM 1336 C C . SER A 1 166 ? 7.794 18.903 0.222 1.00 96.75 166 SER A C 1
ATOM 1338 O O . SER A 1 166 ? 8.737 19.145 0.977 1.00 96.75 166 SER A O 1
ATOM 1340 N N . THR A 1 167 ? 6.786 19.762 0.062 1.00 97.75 167 THR A N 1
ATOM 1341 C CA . THR A 1 167 ? 6.764 21.044 0.772 1.00 97.75 167 THR A CA 1
ATOM 1342 C C . THR A 1 167 ? 6.437 20.850 2.254 1.00 97.75 167 THR A C 1
ATOM 1344 O O . THR A 1 167 ? 5.804 19.871 2.649 1.00 97.75 167 THR A O 1
ATOM 1347 N N . GLN A 1 168 ? 6.796 21.828 3.092 1.00 97.25 168 GLN A N 1
ATOM 1348 C CA . GLN A 1 168 ? 6.400 21.815 4.505 1.00 97.25 168 GLN A CA 1
ATOM 1349 C C . GLN A 1 168 ? 4.871 21.817 4.682 1.00 97.25 168 GLN A C 1
ATOM 1351 O O . GLN A 1 168 ? 4.367 21.261 5.658 1.00 97.25 168 GLN A O 1
ATOM 1356 N N . SER A 1 169 ? 4.131 22.421 3.742 1.00 97.56 169 SER A N 1
ATOM 1357 C CA . SER A 1 169 ? 2.665 22.393 3.753 1.00 97.56 169 SER A CA 1
ATOM 1358 C C . SER A 1 169 ? 2.151 20.982 3.491 1.00 97.56 169 SER A C 1
ATOM 1360 O O . SER A 1 169 ? 1.321 20.502 4.251 1.00 97.56 169 SER A O 1
ATOM 1362 N N . ASP A 1 170 ? 2.699 20.291 2.484 1.00 97.94 170 ASP A N 1
ATOM 1363 C CA . ASP A 1 170 ? 2.319 18.908 2.166 1.00 97.94 170 ASP A CA 1
ATOM 1364 C C . ASP A 1 170 ? 2.573 17.972 3.346 1.00 97.94 170 ASP A C 1
ATOM 1366 O O . ASP A 1 170 ? 1.712 17.169 3.702 1.00 97.94 170 ASP A O 1
ATOM 1370 N N . LEU A 1 171 ? 3.744 18.109 3.977 1.00 98.00 171 LEU A N 1
ATOM 1371 C CA . LEU A 1 171 ? 4.111 17.336 5.158 1.00 98.00 171 LEU A CA 1
ATOM 1372 C C . LEU A 1 171 ? 3.110 17.563 6.299 1.00 98.00 171 LEU A C 1
ATOM 1374 O O . LEU A 1 171 ? 2.601 16.602 6.872 1.00 98.00 171 LEU A O 1
ATOM 1378 N N . THR A 1 172 ? 2.797 18.828 6.591 1.00 98.06 172 THR A N 1
ATOM 1379 C CA . THR A 1 172 ? 1.849 19.213 7.648 1.00 98.06 172 THR A CA 1
ATOM 1380 C C . THR A 1 172 ? 0.442 18.685 7.369 1.00 98.06 172 THR A C 1
ATOM 1382 O O . THR A 1 172 ? -0.193 18.115 8.256 1.00 98.06 172 THR A O 1
ATOM 1385 N N . ASP A 1 173 ? -0.049 18.844 6.140 1.00 97.94 173 ASP A N 1
ATOM 1386 C CA . ASP A 1 173 ? -1.397 18.430 5.749 1.00 97.94 173 ASP A CA 1
ATOM 1387 C C . ASP A 1 173 ? -1.558 16.910 5.805 1.00 97.94 173 ASP A C 1
ATOM 1389 O O . ASP A 1 173 ? -2.537 16.406 6.368 1.00 97.94 173 ASP A O 1
ATOM 1393 N N . TYR A 1 174 ? -0.575 16.182 5.267 1.00 98.50 174 TYR A N 1
ATOM 1394 C CA . TYR A 1 174 ? -0.539 14.726 5.314 1.00 98.50 174 TYR A CA 1
ATOM 1395 C C . TYR A 1 174 ? -0.470 14.220 6.759 1.00 98.50 174 TYR A C 1
ATOM 1397 O O . TYR A 1 174 ? -1.299 13.401 7.166 1.00 98.50 174 TYR A O 1
ATOM 1405 N N . GLN A 1 175 ? 0.457 14.755 7.563 1.00 98.50 175 GLN A N 1
ATOM 1406 C CA . GLN A 1 175 ? 0.612 14.380 8.967 1.00 98.50 175 GLN A CA 1
ATOM 1407 C C . GLN A 1 175 ? -0.681 14.611 9.754 1.00 98.50 175 GLN A C 1
ATOM 1409 O O . GLN A 1 175 ? -1.160 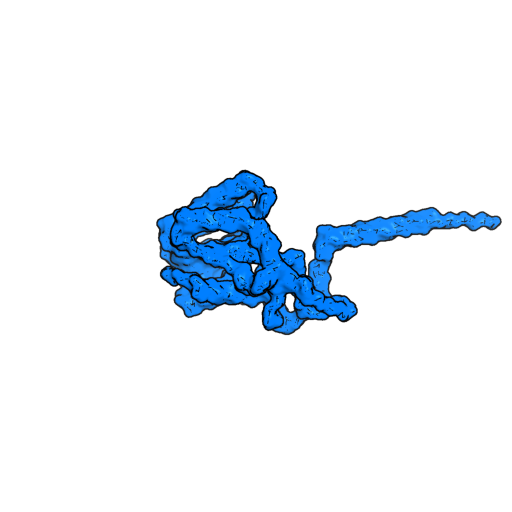13.694 10.419 1.00 98.50 175 GLN A O 1
ATOM 1414 N N . ASN A 1 176 ? -1.289 15.796 9.649 1.00 98.50 176 ASN A N 1
ATOM 1415 C CA . ASN A 1 176 ? -2.514 16.123 10.380 1.00 98.50 176 ASN A CA 1
ATOM 1416 C C . ASN A 1 176 ? -3.667 15.177 10.026 1.00 98.50 176 ASN A C 1
ATOM 1418 O O . ASN A 1 176 ? -4.397 14.716 10.910 1.00 98.50 176 ASN A O 1
ATOM 1422 N N . ARG A 1 177 ? -3.840 14.860 8.737 1.00 98.56 177 ARG A N 1
ATOM 1423 C CA . ARG A 1 177 ? -4.925 13.979 8.293 1.00 98.56 177 ARG A CA 1
ATOM 1424 C C . ARG A 1 177 ? -4.701 12.533 8.721 1.00 98.56 177 ARG A C 1
ATOM 1426 O O . ARG A 1 177 ? -5.643 11.882 9.183 1.00 98.56 177 ARG A O 1
ATOM 1433 N N . MET A 1 178 ? -3.469 12.044 8.617 1.00 98.75 178 MET A N 1
ATOM 1434 C CA . MET A 1 178 ? -3.115 10.697 9.051 1.00 98.75 178 MET A CA 1
ATOM 1435 C C . MET A 1 178 ? -3.217 10.543 10.566 1.00 98.75 178 MET A C 1
ATOM 1437 O O . MET A 1 178 ? -3.843 9.595 11.032 1.00 98.75 178 MET A O 1
ATOM 1441 N N . GLU A 1 179 ? -2.721 11.499 11.352 1.00 98.75 179 GLU A N 1
ATOM 1442 C CA . GLU A 1 179 ? -2.848 11.456 12.812 1.00 98.75 179 GLU A CA 1
ATOM 1443 C C . GLU A 1 179 ? -4.305 11.512 13.277 1.00 98.75 179 GLU A C 1
ATOM 1445 O O . GLU A 1 179 ? -4.680 10.769 14.184 1.00 98.75 179 GLU A O 1
ATOM 1450 N N . SER A 1 180 ? -5.142 12.340 12.641 1.00 98.75 180 SER A N 1
ATOM 1451 C CA . SER A 1 180 ? -6.590 12.368 12.896 1.00 98.75 180 SER A CA 1
ATOM 1452 C C . SER A 1 180 ? -7.241 11.013 12.592 1.00 98.75 180 SER A C 1
ATOM 1454 O O . SER A 1 180 ? -8.019 10.492 13.394 1.00 98.75 180 SER A O 1
ATOM 1456 N N . THR A 1 181 ? -6.873 10.396 11.466 1.00 98.81 181 THR A N 1
ATOM 1457 C CA . THR A 1 181 ? -7.372 9.075 11.056 1.00 98.81 181 THR A CA 1
ATOM 1458 C C . THR A 1 181 ? -6.964 7.992 12.051 1.00 98.81 181 THR A C 1
ATOM 1460 O O . THR A 1 181 ? -7.817 7.253 12.543 1.00 98.81 181 THR A O 1
ATOM 1463 N N . LEU A 1 182 ? -5.680 7.927 12.408 1.00 98.88 182 LEU A N 1
ATOM 1464 C CA . LEU A 1 182 ? -5.156 6.971 13.383 1.00 98.88 182 LEU A CA 1
ATOM 1465 C C . LEU A 1 182 ? -5.825 7.150 14.750 1.00 98.88 182 LEU A C 1
ATOM 1467 O O . LEU A 1 182 ? -6.277 6.167 15.334 1.00 98.88 182 LEU A O 1
ATOM 1471 N N . ALA A 1 183 ? -5.969 8.390 15.227 1.00 98.88 183 ALA A N 1
ATOM 1472 C CA . ALA A 1 183 ? -6.636 8.682 16.492 1.00 98.88 183 ALA A CA 1
ATOM 1473 C C . ALA A 1 183 ? -8.101 8.220 16.502 1.00 98.88 183 ALA A C 1
ATOM 1475 O O . ALA A 1 183 ? -8.540 7.625 17.486 1.00 98.88 183 ALA A O 1
ATOM 1476 N N . ARG A 1 184 ? -8.851 8.443 15.412 1.00 98.81 184 ARG A N 1
ATOM 1477 C CA . ARG A 1 184 ? -10.253 8.003 15.284 1.00 98.81 184 ARG A CA 1
ATOM 1478 C C . ARG A 1 184 ? -10.375 6.482 15.274 1.00 98.81 184 ARG A C 1
ATOM 1480 O O . ARG A 1 184 ? -11.152 5.932 16.050 1.00 98.81 184 ARG A O 1
ATOM 1487 N N . LEU A 1 185 ? -9.582 5.797 14.450 1.00 98.88 185 LEU A N 1
ATOM 1488 C CA . LEU A 1 185 ? -9.637 4.338 14.331 1.00 98.88 185 LEU A CA 1
ATOM 1489 C C . LEU A 1 185 ? -9.205 3.650 15.632 1.00 98.88 185 LEU A C 1
ATOM 1491 O O . LEU A 1 185 ? -9.925 2.799 16.160 1.00 98.88 185 LEU A O 1
ATOM 1495 N N . ILE A 1 186 ? -8.058 4.048 16.184 1.00 98.62 186 ILE A N 1
ATOM 1496 C CA . ILE A 1 186 ? -7.513 3.462 17.414 1.00 98.62 186 ILE A CA 1
ATOM 1497 C C . ILE A 1 186 ? -8.396 3.817 18.613 1.00 98.62 186 ILE A C 1
ATOM 1499 O O . ILE A 1 186 ? -8.711 2.938 19.413 1.00 98.62 186 ILE A O 1
ATOM 1503 N N . GLY A 1 187 ? -8.868 5.064 18.713 1.00 98.38 187 GLY A N 1
ATOM 1504 C CA . GLY A 1 187 ? -9.792 5.506 19.761 1.00 98.38 187 GLY A CA 1
ATOM 1505 C C . GLY A 1 187 ? -11.142 4.786 19.719 1.00 98.38 187 GLY A C 1
ATOM 1506 O O . GLY A 1 187 ? -11.742 4.536 20.762 1.00 98.38 187 GLY A O 1
ATOM 1507 N N . ALA A 1 188 ? -11.588 4.364 18.534 1.00 98.44 188 ALA A N 1
ATOM 1508 C CA . ALA A 1 188 ? -12.755 3.505 18.383 1.00 98.44 188 ALA A CA 1
ATOM 1509 C C . ALA A 1 188 ? -12.485 2.036 18.778 1.00 98.44 188 ALA A C 1
ATOM 1511 O O . ALA A 1 188 ? -13.418 1.233 18.820 1.00 98.44 188 ALA A O 1
ATOM 1512 N N . GLY A 1 189 ? -11.240 1.663 19.088 1.00 98.19 189 GLY A N 1
ATOM 1513 C CA . GLY A 1 189 ? -10.835 0.317 19.502 1.00 98.19 189 GLY A CA 1
ATOM 1514 C C . GLY A 1 189 ? -10.470 -0.607 18.340 1.00 98.19 189 GLY A C 1
ATOM 1515 O O . GLY A 1 189 ? -10.694 -1.813 18.433 1.00 98.19 189 GLY A O 1
ATOM 1516 N N . ARG A 1 190 ? -9.989 -0.057 17.218 1.00 98.38 190 ARG A N 1
ATOM 1517 C CA . ARG A 1 190 ? -9.589 -0.828 16.027 1.00 98.38 190 ARG A CA 1
ATOM 1518 C C . ARG A 1 190 ? -8.105 -1.134 16.163 1.00 98.38 190 ARG A C 1
ATOM 1520 O O . ARG A 1 190 ? -7.325 -0.259 16.538 1.00 98.38 190 ARG A O 1
ATOM 1527 N N . GLN A 1 191 ? -7.706 -2.355 15.835 1.00 98.50 191 GLN A N 1
ATOM 1528 C CA . GLN A 1 191 ? -6.295 -2.681 15.675 1.00 98.50 191 GLN A CA 1
ATOM 1529 C C . GLN A 1 191 ? -5.866 -2.223 14.282 1.00 98.50 191 GLN A C 1
ATOM 1531 O O . GLN A 1 191 ? -6.347 -2.739 13.270 1.00 98.50 191 GLN A O 1
ATOM 1536 N N . VAL A 1 192 ? -5.007 -1.209 14.240 1.00 98.81 192 VAL A N 1
ATOM 1537 C CA . VAL A 1 192 ? -4.549 -0.597 12.993 1.00 98.81 192 VAL A CA 1
ATOM 1538 C C . VAL A 1 192 ? -3.163 -1.127 12.653 1.00 98.81 192 VAL A C 1
ATOM 1540 O O . VAL A 1 192 ? -2.263 -1.097 13.492 1.00 98.81 192 VAL A O 1
ATOM 1543 N N . VAL A 1 193 ? -3.008 -1.588 11.414 1.00 98.88 193 VAL A N 1
ATOM 1544 C CA . VAL A 1 193 ? -1.730 -1.981 10.820 1.00 98.88 193 VAL A CA 1
ATOM 1545 C C . VAL A 1 193 ? -1.411 -0.981 9.718 1.00 98.88 193 VAL A C 1
ATOM 1547 O O . VAL A 1 193 ? -2.132 -0.906 8.725 1.00 98.88 193 VAL A O 1
ATOM 1550 N N . TYR A 1 194 ? -0.334 -0.219 9.869 1.00 98.81 194 TYR A N 1
ATOM 1551 C CA . TYR A 1 194 ? 0.187 0.626 8.800 1.00 98.81 194 TYR A CA 1
ATOM 1552 C C . TYR A 1 194 ? 1.212 -0.156 7.980 1.00 98.81 194 TYR A C 1
ATOM 1554 O O . TYR A 1 194 ? 2.240 -0.595 8.500 1.00 98.81 194 TYR A O 1
ATOM 1562 N N . VAL A 1 195 ? 0.938 -0.345 6.694 1.00 98.81 195 VAL A N 1
ATOM 1563 C CA . VAL A 1 195 ? 1.876 -0.982 5.769 1.00 98.81 195 VAL A CA 1
ATOM 1564 C C . VAL A 1 195 ? 2.687 0.114 5.097 1.00 98.81 195 VAL A C 1
ATOM 1566 O O . VAL A 1 195 ? 2.129 0.954 4.396 1.00 98.81 195 VAL A O 1
ATOM 1569 N N . LEU A 1 196 ? 4.004 0.105 5.313 1.00 98.56 196 LEU A N 1
ATOM 1570 C CA . LEU A 1 196 ? 4.901 1.067 4.676 1.00 98.56 196 LEU A CA 1
ATOM 1571 C C . LEU A 1 196 ? 4.839 0.946 3.143 1.00 98.56 196 LEU A C 1
ATOM 1573 O O . LEU A 1 196 ? 4.580 -0.149 2.631 1.00 98.56 196 LEU A O 1
ATOM 1577 N N . PRO A 1 197 ? 5.116 2.029 2.394 1.00 97.62 197 PRO A N 1
ATOM 1578 C CA . PRO A 1 197 ? 5.103 1.980 0.941 1.00 97.62 197 PRO A CA 1
ATOM 1579 C C . PRO A 1 197 ? 6.039 0.897 0.401 1.00 97.62 197 PRO A C 1
ATOM 1581 O O . PRO A 1 197 ? 7.176 0.729 0.856 1.00 97.62 197 PRO A O 1
ATOM 1584 N N . ILE A 1 198 ? 5.573 0.159 -0.605 1.00 97.06 198 ILE A N 1
ATOM 1585 C CA . ILE A 1 198 ? 6.427 -0.810 -1.292 1.00 97.06 198 ILE A CA 1
ATOM 1586 C C . ILE A 1 198 ? 7.554 -0.090 -2.060 1.00 97.06 198 ILE A C 1
ATOM 1588 O O . ILE A 1 198 ? 7.349 1.026 -2.538 1.00 97.06 198 ILE A O 1
ATOM 1592 N N . PRO A 1 199 ? 8.726 -0.720 -2.233 1.00 95.94 199 PRO A N 1
ATOM 1593 C CA . PRO A 1 199 ? 9.736 -0.259 -3.186 1.00 95.94 199 PRO A CA 1
ATOM 1594 C C . PRO A 1 199 ? 9.203 -0.281 -4.631 1.00 95.94 199 PRO A C 1
ATOM 1596 O O . PRO A 1 199 ? 8.627 -1.284 -5.066 1.00 95.94 199 PRO A O 1
ATOM 1599 N N . GLU A 1 200 ? 9.412 0.796 -5.395 1.00 93.88 200 GLU A N 1
ATOM 1600 C CA . GLU A 1 200 ? 8.964 0.892 -6.793 1.00 93.88 200 GLU A CA 1
ATOM 1601 C C . GLU A 1 200 ? 10.073 0.470 -7.772 1.00 93.88 200 GLU A C 1
ATOM 1603 O O . GLU A 1 200 ? 11.237 0.838 -7.608 1.00 93.88 200 GLU A O 1
ATOM 1608 N N . LEU A 1 201 ? 9.737 -0.288 -8.827 1.00 87.00 201 LEU A N 1
ATOM 1609 C CA . LEU A 1 201 ? 10.728 -0.791 -9.793 1.00 87.00 201 LEU A CA 1
ATOM 1610 C C . LEU A 1 201 ? 11.352 0.327 -10.630 1.00 87.00 201 LEU A C 1
ATOM 1612 O O . LEU A 1 201 ? 12.552 0.284 -10.905 1.00 87.00 201 LEU A O 1
ATOM 1616 N N . ARG A 1 202 ? 10.557 1.330 -11.030 1.00 82.25 202 ARG A N 1
ATOM 1617 C CA . ARG A 1 202 ? 10.935 2.380 -12.004 1.00 82.25 202 ARG A CA 1
ATOM 1618 C C . ARG A 1 202 ? 11.349 1.843 -13.387 1.00 82.25 202 ARG A C 1
ATOM 1620 O O . ARG A 1 202 ? 12.050 2.516 -14.139 1.00 82.25 202 ARG A O 1
ATOM 1627 N N . PHE A 1 203 ? 10.930 0.627 -13.733 1.00 86.38 203 PHE A N 1
ATOM 1628 C CA . PHE A 1 203 ? 11.040 0.042 -15.070 1.00 86.38 203 PHE A CA 1
ATOM 1629 C C . PHE A 1 203 ? 9.896 -0.946 -15.303 1.00 86.38 203 PHE A C 1
ATOM 1631 O O . PHE A 1 203 ? 9.277 -1.420 -14.355 1.00 86.38 203 PHE A O 1
ATOM 1638 N N . ASN A 1 204 ? 9.620 -1.286 -16.567 1.00 86.12 204 ASN A N 1
ATOM 1639 C CA . ASN A 1 204 ? 8.543 -2.217 -16.895 1.00 86.12 204 ASN A CA 1
ATOM 1640 C C . ASN A 1 204 ? 8.968 -3.680 -16.613 1.00 86.12 204 ASN A C 1
ATOM 1642 O O . ASN A 1 204 ? 9.857 -4.189 -17.309 1.00 86.12 204 ASN A O 1
ATOM 1646 N N . PRO A 1 205 ? 8.323 -4.398 -15.670 1.00 88.44 205 PRO A N 1
ATOM 1647 C CA . PRO A 1 205 ? 8.722 -5.754 -15.277 1.00 88.44 205 PRO A CA 1
ATOM 1648 C C . PRO A 1 205 ? 8.590 -6.797 -16.394 1.00 88.44 205 PRO A C 1
ATOM 1650 O O . PRO A 1 205 ? 9.241 -7.839 -16.334 1.00 88.44 205 PRO A O 1
ATOM 1653 N N . ARG A 1 206 ? 7.834 -6.527 -17.471 1.00 85.44 206 ARG A N 1
ATOM 1654 C CA . ARG A 1 206 ? 7.773 -7.418 -18.650 1.00 85.44 206 ARG A CA 1
ATOM 1655 C C . ARG A 1 206 ? 9.119 -7.551 -19.353 1.00 85.44 206 ARG A C 1
ATOM 1657 O O . ARG A 1 206 ? 9.360 -8.539 -20.035 1.00 85.44 206 ARG A O 1
ATOM 1664 N N . LEU A 1 207 ? 10.022 -6.588 -19.179 1.00 84.88 207 LEU A N 1
ATOM 1665 C CA . LEU A 1 207 ? 11.384 -6.691 -19.704 1.00 84.88 207 LEU A CA 1
ATOM 1666 C C . LEU A 1 207 ? 12.184 -7.825 -19.045 1.00 84.88 207 LEU A C 1
ATOM 1668 O O . LEU A 1 207 ? 13.197 -8.242 -19.599 1.00 84.88 207 LEU A O 1
ATOM 1672 N N . CYS A 1 208 ? 11.701 -8.358 -17.920 1.00 87.50 208 CYS A N 1
ATOM 1673 C CA . CYS A 1 208 ? 12.351 -9.399 -17.135 1.00 87.50 208 CYS A CA 1
ATOM 1674 C C . CYS A 1 208 ? 11.802 -10.815 -17.376 1.00 87.50 208 CYS A C 1
ATOM 1676 O O . CYS A 1 208 ? 12.299 -11.768 -16.787 1.00 87.50 208 CYS A O 1
ATOM 1678 N N . THR A 1 209 ? 10.797 -10.986 -18.245 1.00 79.12 209 THR A N 1
ATOM 1679 C CA . THR A 1 209 ? 10.004 -12.231 -18.338 1.00 79.12 209 THR A CA 1
ATOM 1680 C C . THR A 1 209 ? 10.428 -13.205 -19.442 1.00 79.12 209 THR A C 1
ATOM 1682 O O . THR A 1 209 ? 9.822 -14.267 -19.548 1.00 79.12 209 THR A O 1
ATOM 1685 N N . ASN A 1 210 ? 11.463 -12.874 -20.228 1.00 71.19 210 ASN A N 1
ATOM 1686 C CA . ASN A 1 210 ? 12.055 -13.608 -21.373 1.00 71.19 210 ASN A CA 1
ATOM 1687 C C . ASN A 1 210 ? 11.649 -13.143 -22.789 1.00 71.19 210 ASN A C 1
ATOM 1689 O O . ASN A 1 210 ? 10.605 -12.539 -23.000 1.00 71.19 210 ASN A O 1
ATOM 1693 N N . LYS A 1 211 ? 12.540 -13.453 -23.754 1.00 64.00 211 LYS A N 1
ATOM 1694 C CA . LYS A 1 211 ? 12.511 -13.141 -25.201 1.00 64.00 211 LYS A CA 1
ATOM 1695 C C . LYS A 1 211 ? 12.148 -11.691 -25.526 1.00 64.00 211 LYS A C 1
ATOM 1697 O O . LYS A 1 211 ? 11.031 -11.360 -25.917 1.00 64.00 211 LYS A O 1
ATOM 1702 N N . LEU A 1 212 ? 13.160 -10.832 -25.455 1.00 70.62 212 LEU A N 1
ATOM 1703 C CA . LEU A 1 212 ? 13.058 -9.493 -26.016 1.00 70.62 212 LEU A CA 1
ATOM 1704 C C . LEU A 1 212 ? 13.004 -9.565 -27.559 1.00 70.62 212 LEU A C 1
ATOM 1706 O O . LEU A 1 212 ? 13.509 -10.526 -28.158 1.00 70.62 212 LEU A O 1
ATOM 1710 N N . PRO A 1 213 ? 12.420 -8.549 -28.226 1.00 67.00 213 PRO A N 1
ATOM 1711 C CA . PRO A 1 213 ? 12.352 -8.501 -29.682 1.00 67.00 213 PRO A CA 1
ATOM 1712 C C . PRO A 1 213 ? 13.720 -8.751 -30.335 1.00 67.00 213 PRO A C 1
ATOM 1714 O O . PRO A 1 213 ? 14.745 -8.282 -29.835 1.00 67.00 213 PRO A O 1
ATOM 1717 N N . LEU A 1 214 ? 13.718 -9.436 -31.485 1.00 70.69 214 LEU A N 1
ATOM 1718 C CA . LEU A 1 214 ? 14.917 -9.744 -32.284 1.00 70.69 214 LEU A CA 1
ATOM 1719 C C . LEU A 1 214 ? 15.914 -10.700 -31.602 1.00 70.69 214 LEU A C 1
ATOM 1721 O O . LEU A 1 214 ? 17.107 -10.652 -31.884 1.00 70.69 214 LEU A O 1
ATOM 1725 N N . GLY A 1 215 ? 15.445 -11.562 -30.694 1.00 66.62 215 GLY A N 1
ATOM 1726 C CA . GLY A 1 215 ? 16.299 -12.555 -30.033 1.00 66.62 215 GLY A CA 1
ATOM 1727 C C . GLY A 1 215 ? 17.248 -11.960 -28.991 1.00 66.62 215 GLY A C 1
ATOM 1728 O O . GLY A 1 215 ? 18.193 -12.627 -28.574 1.00 66.62 215 GLY A O 1
ATOM 1729 N N . ARG A 1 216 ? 17.009 -10.714 -28.556 1.00 70.81 216 ARG A N 1
ATOM 1730 C CA . ARG A 1 216 ? 17.779 -10.099 -27.472 1.00 70.81 216 ARG A CA 1
ATOM 1731 C C . ARG A 1 216 ? 17.550 -10.867 -26.169 1.00 70.81 216 ARG A C 1
ATOM 1733 O O . ARG A 1 216 ? 16.430 -11.275 -25.853 1.00 70.81 216 ARG A O 1
ATOM 1740 N N . GLN A 1 217 ? 18.625 -11.030 -25.408 1.00 72.44 217 GLN A N 1
ATOM 1741 C CA . GLN A 1 217 ? 18.567 -11.614 -24.075 1.00 72.44 217 GLN A CA 1
ATOM 1742 C C . GLN A 1 217 ? 18.268 -10.536 -23.035 1.00 72.44 217 GLN A C 1
ATOM 1744 O O . GLN A 1 217 ? 18.654 -9.375 -23.192 1.00 72.44 217 GLN A O 1
ATOM 1749 N N . VAL A 1 218 ? 17.541 -10.941 -21.998 1.00 79.81 218 VAL A N 1
ATOM 1750 C CA . VAL A 1 218 ? 17.311 -10.124 -20.806 1.00 79.81 218 VAL A CA 1
ATOM 1751 C C . VAL A 1 218 ? 18.642 -9.979 -20.075 1.00 79.81 218 VAL A C 1
ATOM 1753 O O . VAL A 1 218 ? 19.384 -10.949 -19.965 1.00 79.81 218 VAL A O 1
ATOM 1756 N N . ASP A 1 219 ? 18.932 -8.775 -19.594 1.00 81.31 219 ASP A N 1
ATOM 1757 C CA . ASP A 1 219 ? 20.048 -8.513 -18.687 1.00 81.31 219 ASP A CA 1
ATOM 1758 C C . ASP A 1 219 ? 19.533 -8.662 -17.245 1.00 81.31 219 ASP A C 1
ATOM 1760 O O . ASP A 1 219 ? 18.770 -7.797 -16.802 1.00 81.31 219 ASP A O 1
ATOM 1764 N N . PRO A 1 220 ? 19.884 -9.740 -16.514 1.00 77.06 220 PRO A N 1
ATOM 1765 C CA . PRO A 1 220 ? 19.353 -9.983 -15.174 1.00 77.06 220 PRO A CA 1
ATOM 1766 C C . PRO A 1 220 ? 19.688 -8.861 -14.188 1.00 77.06 220 PRO A C 1
ATOM 1768 O O . PRO A 1 220 ? 18.870 -8.553 -13.326 1.00 77.06 220 PRO A O 1
ATOM 1771 N N . GLY A 1 221 ? 20.830 -8.182 -14.366 1.00 82.12 221 GLY A N 1
ATOM 1772 C CA . GLY A 1 221 ? 21.234 -7.059 -13.516 1.00 82.12 221 GLY A CA 1
ATOM 1773 C C . GLY A 1 221 ? 20.350 -5.817 -13.672 1.00 82.12 221 GLY A C 1
ATOM 1774 O O . GLY A 1 221 ? 20.453 -4.891 -12.875 1.00 82.12 221 GLY A O 1
ATOM 1775 N N . LYS A 1 222 ? 19.467 -5.790 -14.681 1.00 86.00 222 LYS A N 1
ATOM 1776 C CA . LYS A 1 222 ? 18.447 -4.745 -14.883 1.00 86.00 222 LYS A CA 1
ATOM 1777 C C . LYS A 1 222 ? 17.066 -5.136 -14.367 1.00 86.00 222 LYS A C 1
ATOM 1779 O O . LYS A 1 222 ? 16.125 -4.365 -14.519 1.00 86.00 222 LYS A O 1
ATOM 1784 N N . CYS A 1 223 ? 16.944 -6.328 -13.794 1.00 89.75 223 CYS A N 1
ATOM 1785 C CA . CYS A 1 223 ? 15.709 -6.859 -13.226 1.00 89.75 223 CYS A CA 1
ATOM 1786 C C . CYS A 1 223 ? 15.716 -6.839 -11.701 1.00 89.75 223 CYS A C 1
ATOM 1788 O O . CYS A 1 223 ? 14.869 -7.457 -11.061 1.00 89.75 223 CYS A O 1
ATOM 1790 N N . GLU A 1 224 ? 16.660 -6.100 -11.131 1.00 92.06 224 GLU A N 1
ATOM 1791 C CA . GLU A 1 224 ? 16.776 -5.855 -9.711 1.00 92.06 224 GLU A CA 1
ATOM 1792 C C . GLU A 1 224 ? 17.310 -4.446 -9.454 1.00 92.06 224 GLU A C 1
ATOM 1794 O O . GLU A 1 224 ? 17.916 -3.821 -10.327 1.00 92.06 224 GLU A O 1
ATOM 1799 N N . PHE A 1 225 ? 17.079 -3.933 -8.251 1.00 92.50 225 PHE A N 1
ATOM 1800 C CA . PHE A 1 225 ? 17.632 -2.656 -7.812 1.00 92.50 225 PHE A CA 1
ATOM 1801 C C . PHE A 1 225 ? 17.915 -2.679 -6.308 1.00 92.50 225 PHE A C 1
ATOM 1803 O O . PHE A 1 225 ? 17.340 -3.475 -5.566 1.00 92.50 225 PHE A O 1
ATOM 1810 N N . ALA A 1 226 ? 18.837 -1.829 -5.861 1.00 94.31 226 ALA A N 1
ATOM 1811 C CA . ALA A 1 226 ? 19.174 -1.716 -4.448 1.00 94.31 226 ALA A CA 1
ATOM 1812 C C . ALA A 1 226 ? 18.048 -1.003 -3.681 1.00 94.31 226 ALA A C 1
ATOM 1814 O O . ALA A 1 226 ? 17.511 0.007 -4.141 1.00 94.31 226 ALA A O 1
ATOM 1815 N N . VAL A 1 227 ? 17.662 -1.562 -2.533 1.00 95.19 227 VAL A N 1
ATOM 1816 C CA . VAL A 1 227 ? 16.504 -1.084 -1.761 1.00 95.19 227 VAL A CA 1
ATOM 1817 C C . VAL A 1 227 ? 16.738 0.292 -1.132 1.00 95.19 227 VAL A C 1
ATOM 1819 O O . VAL A 1 227 ? 15.788 1.051 -0.958 1.00 95.19 227 VAL A O 1
ATOM 1822 N N . ASP A 1 228 ? 17.995 0.648 -0.855 1.00 95.00 228 ASP A N 1
ATOM 1823 C CA . ASP A 1 228 ? 18.418 1.931 -0.281 1.00 95.00 228 ASP A CA 1
ATOM 1824 C C . ASP A 1 228 ? 17.876 3.133 -1.064 1.00 95.00 228 ASP A C 1
ATOM 1826 O O . ASP A 1 228 ? 17.418 4.106 -0.467 1.00 95.00 228 ASP A O 1
ATOM 1830 N N . ARG A 1 229 ? 17.839 3.034 -2.398 1.00 91.75 229 ARG A N 1
ATOM 1831 C CA . ARG A 1 229 ? 17.226 4.036 -3.275 1.00 91.75 229 ARG A CA 1
ATOM 1832 C C . ARG A 1 229 ? 15.794 4.357 -2.851 1.00 91.75 229 ARG A C 1
ATOM 1834 O O . ARG A 1 229 ? 15.439 5.528 -2.770 1.00 91.75 229 ARG A O 1
ATOM 1841 N N . GLU A 1 230 ? 14.984 3.334 -2.594 1.00 94.31 230 GLU A N 1
ATOM 1842 C CA . GLU A 1 230 ? 13.570 3.498 -2.244 1.00 94.31 230 GLU A CA 1
ATOM 1843 C C . GLU A 1 230 ? 13.388 3.868 -0.773 1.00 94.31 230 GLU A C 1
ATOM 1845 O O . GLU A 1 230 ? 12.572 4.730 -0.464 1.00 94.31 230 GLU A O 1
ATOM 1850 N N . ILE A 1 231 ? 14.204 3.322 0.134 1.00 94.69 231 ILE A N 1
ATOM 1851 C CA . ILE A 1 231 ? 14.179 3.721 1.550 1.00 94.69 231 ILE A CA 1
ATOM 1852 C C . ILE A 1 231 ? 14.497 5.214 1.709 1.00 94.69 231 ILE A C 1
ATOM 1854 O O . ILE A 1 231 ? 13.819 5.900 2.471 1.00 94.69 231 ILE A O 1
ATOM 1858 N N . ASN A 1 232 ? 15.459 5.740 0.945 1.00 95.75 232 ASN A N 1
ATOM 1859 C CA . ASN A 1 232 ? 15.801 7.164 0.955 1.00 95.75 232 ASN A CA 1
ATOM 1860 C C . ASN A 1 232 ? 14.652 8.054 0.456 1.00 95.75 232 ASN A C 1
ATOM 1862 O O . ASN A 1 232 ? 14.493 9.176 0.928 1.00 95.75 232 ASN A O 1
ATOM 1866 N N . LEU A 1 233 ? 13.832 7.569 -0.480 1.00 95.69 233 LEU A N 1
ATOM 1867 C CA . LEU A 1 233 ? 12.644 8.296 -0.940 1.00 95.69 233 LEU A CA 1
ATOM 1868 C C . LEU A 1 233 ? 11.526 8.283 0.102 1.00 95.69 233 LEU A C 1
ATOM 1870 O O . LEU A 1 233 ? 10.787 9.253 0.216 1.00 95.69 233 LEU A O 1
ATOM 1874 N N . GLN A 1 234 ? 11.437 7.207 0.879 1.00 96.62 234 GLN A N 1
ATOM 1875 C CA . GLN A 1 234 ? 10.441 7.024 1.931 1.00 96.62 234 GLN A CA 1
ATOM 1876 C C . GLN A 1 234 ? 10.829 7.688 3.262 1.00 96.62 234 GLN A C 1
ATOM 1878 O O . GLN A 1 234 ? 10.112 7.509 4.245 1.00 96.62 234 GLN A O 1
ATOM 1883 N N . VAL A 1 235 ? 11.949 8.425 3.332 1.00 97.12 235 VAL A N 1
ATOM 1884 C CA . VAL A 1 235 ? 12.521 8.919 4.598 1.00 97.12 235 VAL A CA 1
ATOM 1885 C C . VAL A 1 235 ? 11.521 9.734 5.424 1.00 97.12 235 VAL A C 1
ATOM 1887 O O . VAL A 1 235 ? 11.297 9.403 6.584 1.00 97.12 235 VAL A O 1
ATOM 1890 N N . LEU A 1 236 ? 10.834 10.706 4.810 1.00 97.88 236 LEU A N 1
ATOM 1891 C CA . LEU A 1 236 ? 9.869 11.561 5.512 1.00 97.88 236 LEU A CA 1
ATOM 1892 C C . LEU A 1 236 ? 8.685 10.759 6.058 1.00 97.88 236 LEU A C 1
ATOM 1894 O O . LEU A 1 236 ? 8.248 10.958 7.188 1.00 97.88 236 LEU A O 1
ATOM 1898 N N . GLU A 1 237 ? 8.161 9.827 5.263 1.00 97.56 237 GLU A N 1
ATOM 1899 C CA . GLU A 1 237 ? 7.024 9.013 5.683 1.00 97.56 237 GLU A CA 1
ATOM 1900 C C . GLU A 1 237 ? 7.423 8.022 6.789 1.00 97.56 237 GLU A C 1
ATOM 1902 O O . GLU A 1 237 ? 6.687 7.841 7.754 1.00 97.56 237 GLU A O 1
ATOM 1907 N N . ARG A 1 238 ? 8.622 7.433 6.713 1.00 97.88 238 ARG A N 1
ATOM 1908 C CA . ARG A 1 238 ? 9.168 6.540 7.751 1.00 97.88 238 ARG A CA 1
ATOM 1909 C C . ARG A 1 238 ? 9.436 7.269 9.069 1.00 97.88 238 ARG A C 1
ATOM 1911 O O . ARG A 1 238 ? 9.209 6.694 10.138 1.00 97.88 238 ARG A O 1
ATOM 1918 N N . GLU A 1 239 ? 9.881 8.521 9.010 1.00 98.00 239 GLU A N 1
ATOM 1919 C CA . GLU A 1 239 ? 10.007 9.392 10.183 1.00 98.00 239 GLU A CA 1
ATOM 1920 C C . GLU A 1 239 ? 8.637 9.653 10.823 1.00 98.00 239 GLU A C 1
ATOM 1922 O O . GLU A 1 239 ? 8.476 9.425 12.024 1.00 98.00 239 GLU A O 1
ATOM 1927 N N . LEU A 1 240 ? 7.620 10.014 10.030 1.00 98.50 240 LEU A N 1
ATOM 1928 C CA . LEU A 1 240 ? 6.249 10.175 10.530 1.00 98.50 240 LEU A CA 1
ATOM 1929 C C . LEU A 1 240 ? 5.697 8.888 11.147 1.00 98.50 240 LEU A C 1
ATOM 1931 O O . LEU A 1 240 ? 5.132 8.925 12.236 1.00 98.50 240 LEU A O 1
ATOM 1935 N N . VAL A 1 241 ? 5.896 7.738 10.503 1.00 98.38 241 VAL A N 1
ATOM 1936 C CA . VAL A 1 241 ? 5.453 6.442 11.036 1.00 98.38 241 VAL A CA 1
ATOM 1937 C C . VAL A 1 241 ? 6.141 6.126 12.364 1.00 98.38 241 VAL A C 1
ATOM 1939 O O . VAL A 1 241 ? 5.498 5.603 13.274 1.00 98.38 241 VAL A O 1
ATOM 1942 N N . THR A 1 242 ? 7.418 6.481 12.520 1.00 98.38 242 THR A N 1
ATOM 1943 C CA . THR A 1 242 ? 8.132 6.338 13.799 1.00 98.38 242 THR A CA 1
ATOM 1944 C C . THR A 1 242 ? 7.472 7.186 14.889 1.00 98.38 242 THR A C 1
ATOM 1946 O O . THR A 1 242 ? 7.130 6.652 15.945 1.00 98.38 242 THR A O 1
ATOM 1949 N N . LEU A 1 243 ? 7.173 8.457 14.599 1.00 98.38 243 LEU A N 1
ATOM 1950 C CA . LEU A 1 243 ? 6.445 9.346 15.513 1.00 98.38 243 LEU A CA 1
ATOM 1951 C C . LEU A 1 243 ? 5.039 8.818 15.844 1.00 98.38 243 LEU A C 1
ATOM 1953 O O . LEU A 1 243 ? 4.596 8.866 16.992 1.00 98.38 243 LEU A O 1
ATOM 1957 N N . TRP A 1 244 ? 4.323 8.269 14.861 1.00 98.62 244 TRP A N 1
ATOM 1958 C CA . TRP A 1 244 ? 2.989 7.707 15.075 1.00 98.62 244 TRP A CA 1
ATOM 1959 C C . TRP A 1 244 ? 3.013 6.467 15.957 1.00 98.62 244 TRP A C 1
ATOM 1961 O O . TRP A 1 244 ? 2.106 6.302 16.767 1.00 98.62 244 TRP A O 1
ATOM 1971 N N . ARG A 1 245 ? 4.037 5.614 15.861 1.00 98.19 245 ARG A N 1
ATOM 1972 C CA . ARG A 1 245 ? 4.189 4.462 16.765 1.00 98.19 245 ARG A CA 1
ATOM 1973 C C . ARG A 1 245 ? 4.429 4.884 18.211 1.00 98.19 245 ARG A C 1
ATOM 1975 O O . ARG A 1 245 ? 3.938 4.220 19.120 1.00 98.19 245 ARG A O 1
ATOM 1982 N N . GLU A 1 246 ? 5.156 5.978 18.430 1.00 98.06 246 GLU A N 1
ATOM 1983 C CA . GLU A 1 246 ? 5.344 6.552 19.768 1.00 98.06 246 GLU A CA 1
ATOM 1984 C C . GLU A 1 246 ? 4.034 7.141 20.308 1.00 98.06 246 GLU A C 1
ATOM 1986 O O . GLU A 1 246 ? 3.665 6.900 21.459 1.00 98.06 246 GLU A O 1
ATOM 1991 N N . LYS A 1 247 ? 3.295 7.869 19.461 1.00 98.31 247 LYS A N 1
ATOM 1992 C CA . LYS A 1 247 ? 2.011 8.497 19.811 1.00 98.31 247 LYS A CA 1
ATOM 1993 C C . LYS A 1 247 ? 0.876 7.487 20.004 1.00 98.31 247 LYS A C 1
ATOM 1995 O O . LYS A 1 247 ? -0.007 7.704 20.834 1.00 98.31 247 LYS A O 1
ATOM 2000 N N . PHE A 1 248 ? 0.894 6.391 19.254 1.00 98.31 248 PHE A N 1
ATOM 2001 C CA . PHE A 1 248 ? -0.125 5.348 19.253 1.00 98.31 248 PHE A CA 1
ATOM 2002 C C . PHE A 1 248 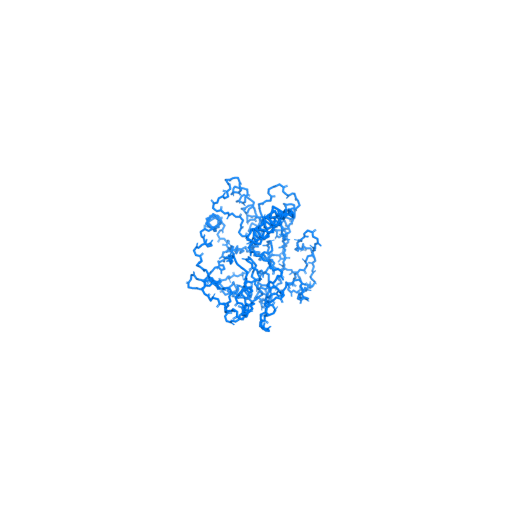? 0.525 3.972 19.477 1.00 98.31 248 PHE A C 1
ATOM 2004 O O . PHE A 1 248 ? 0.754 3.238 18.518 1.00 98.31 248 PHE A O 1
ATOM 2011 N N . PRO A 1 249 ? 0.785 3.561 20.735 1.00 96.62 249 PRO A N 1
ATOM 2012 C CA . PRO A 1 249 ? 1.527 2.327 21.026 1.00 96.62 249 PRO A CA 1
ATOM 2013 C C . PRO A 1 249 ? 0.882 1.027 20.515 1.00 96.62 249 PRO A C 1
ATOM 2015 O O . PRO A 1 249 ? 1.550 -0.000 20.434 1.00 96.62 249 PRO A O 1
ATOM 2018 N N . SER A 1 250 ? -0.417 1.049 20.196 1.00 96.88 250 SER A N 1
ATOM 2019 C CA . SER A 1 250 ? -1.145 -0.074 19.591 1.00 96.88 250 SER A CA 1
ATOM 2020 C C . SER A 1 250 ? -1.088 -0.102 18.060 1.00 96.88 250 SER A C 1
ATOM 2022 O O . SER A 1 250 ? -1.675 -1.002 17.463 1.00 96.88 250 SER A O 1
ATOM 2024 N N . LEU A 1 251 ? -0.449 0.884 17.420 1.00 98.44 251 LEU A N 1
ATOM 2025 C CA . LEU A 1 251 ? -0.227 0.904 15.978 1.00 98.44 251 LEU A CA 1
ATOM 2026 C C . LEU A 1 251 ? 0.826 -0.142 15.610 1.00 98.44 251 LEU A C 1
ATOM 2028 O O . LEU A 1 251 ? 1.996 -0.038 15.991 1.00 98.44 251 LEU A O 1
ATOM 2032 N N . GLU A 1 252 ? 0.414 -1.135 14.832 1.00 98.25 252 GLU A N 1
ATOM 2033 C CA . GLU A 1 252 ? 1.332 -2.088 14.223 1.00 98.25 252 GLU A CA 1
ATOM 2034 C C . GLU A 1 252 ? 1.850 -1.538 12.897 1.00 98.25 252 GLU A C 1
ATOM 2036 O O . GLU A 1 252 ? 1.147 -0.816 12.189 1.00 98.25 252 GLU A O 1
ATOM 2041 N N . VAL A 1 253 ? 3.094 -1.872 12.560 1.00 98.25 253 VAL A N 1
ATOM 2042 C CA . VAL A 1 253 ? 3.729 -1.444 11.312 1.00 98.25 253 VAL A CA 1
ATOM 2043 C C . VAL A 1 253 ? 4.355 -2.647 10.635 1.00 98.25 253 VAL A C 1
ATOM 2045 O O . VAL A 1 253 ? 5.068 -3.416 11.279 1.00 98.25 253 VAL A O 1
ATOM 2048 N N . PHE A 1 254 ? 4.101 -2.784 9.338 1.00 98.50 254 PHE A N 1
ATOM 2049 C CA . PHE A 1 254 ? 4.682 -3.821 8.496 1.00 98.50 254 PHE A CA 1
ATOM 2050 C C . PHE A 1 254 ? 5.513 -3.180 7.381 1.00 98.50 254 PHE A C 1
ATOM 2052 O O . PHE A 1 254 ? 5.032 -2.282 6.687 1.00 98.50 254 PHE A O 1
ATOM 2059 N N . ASP A 1 255 ? 6.754 -3.639 7.207 1.00 97.81 255 ASP A N 1
ATOM 2060 C CA . ASP A 1 255 ? 7.651 -3.161 6.151 1.00 97.81 255 ASP A CA 1
ATOM 2061 C C . ASP A 1 255 ? 7.743 -4.189 5.010 1.00 97.81 255 ASP A C 1
ATOM 2063 O O . ASP A 1 255 ? 8.455 -5.192 5.135 1.00 97.81 255 ASP A O 1
ATOM 2067 N N . PRO A 1 256 ? 7.059 -3.966 3.872 1.00 97.12 256 PRO A N 1
ATOM 2068 C CA . PRO A 1 256 ? 7.073 -4.916 2.765 1.00 97.12 256 PRO A CA 1
ATOM 2069 C C . PRO A 1 256 ? 8.444 -5.019 2.083 1.00 97.12 256 PRO A C 1
ATOM 2071 O O . PRO A 1 256 ? 8.702 -6.012 1.394 1.00 97.12 256 PRO A O 1
ATOM 2074 N N . ALA A 1 257 ? 9.341 -4.042 2.272 1.00 96.12 257 ALA A N 1
ATOM 2075 C CA . ALA A 1 257 ? 10.665 -4.051 1.656 1.00 96.12 257 ALA A CA 1
ATOM 2076 C C . ALA A 1 257 ? 11.501 -5.260 2.104 1.00 96.12 257 ALA A C 1
ATOM 2078 O O . ALA A 1 257 ? 12.236 -5.823 1.298 1.00 96.12 257 ALA A O 1
ATOM 2079 N N . VAL A 1 258 ? 11.324 -5.731 3.344 1.00 94.06 258 VAL A N 1
ATOM 2080 C CA . VAL A 1 258 ? 12.029 -6.911 3.880 1.00 94.06 258 VAL A CA 1
ATOM 2081 C C . VAL A 1 258 ? 11.711 -8.179 3.075 1.00 94.06 258 VAL A C 1
ATOM 2083 O O . VAL A 1 258 ? 12.555 -9.062 2.937 1.00 94.06 258 VAL A O 1
ATOM 2086 N N . ILE A 1 259 ? 10.503 -8.265 2.513 1.00 95.69 259 ILE A N 1
ATOM 2087 C CA . ILE A 1 259 ? 10.025 -9.436 1.766 1.00 95.69 259 ILE A CA 1
ATOM 2088 C C . ILE A 1 259 ? 10.285 -9.297 0.265 1.00 95.69 259 ILE A C 1
ATOM 2090 O O . ILE A 1 259 ? 10.638 -10.279 -0.397 1.00 95.69 259 ILE A O 1
ATOM 2094 N N . LEU A 1 260 ? 10.093 -8.091 -0.276 1.00 95.44 260 LEU A N 1
ATOM 2095 C CA . LEU A 1 260 ? 10.275 -7.798 -1.701 1.00 95.44 260 LEU A CA 1
ATOM 2096 C C . LEU A 1 260 ? 11.747 -7.636 -2.090 1.00 95.44 260 LEU A C 1
ATOM 2098 O O . LEU A 1 260 ? 12.084 -7.824 -3.262 1.00 95.44 260 LEU A O 1
ATOM 2102 N N . CYS A 1 261 ? 12.605 -7.298 -1.125 1.00 95.25 261 CYS A N 1
ATOM 2103 C CA . CYS A 1 261 ? 14.008 -6.976 -1.346 1.00 95.25 261 CYS A CA 1
ATOM 2104 C C . CYS A 1 261 ? 14.946 -7.818 -0.467 1.00 95.25 261 CYS A C 1
ATOM 2106 O O . CYS A 1 261 ? 15.634 -7.271 0.406 1.00 95.25 261 CYS A O 1
ATOM 2108 N N . PRO A 1 262 ? 14.983 -9.152 -0.667 1.00 92.38 262 PRO A N 1
ATOM 2109 C CA . PRO A 1 262 ? 15.927 -10.006 0.043 1.00 92.38 262 PRO A CA 1
ATOM 2110 C C . PRO A 1 262 ? 17.362 -9.534 -0.217 1.00 92.38 262 PRO A C 1
ATOM 2112 O O . PRO A 1 262 ? 17.681 -9.054 -1.301 1.00 92.38 262 PRO A O 1
ATOM 2115 N N . GLU A 1 263 ? 18.227 -9.637 0.794 1.00 92.25 263 GLU A N 1
ATOM 2116 C CA . GLU A 1 263 ? 19.641 -9.242 0.677 1.00 92.25 263 GLU A CA 1
ATOM 2117 C C . GLU A 1 263 ? 19.837 -7.792 0.179 1.00 92.25 263 GLU A C 1
ATOM 2119 O O . GLU A 1 263 ? 20.797 -7.485 -0.523 1.00 92.25 263 GLU A O 1
ATOM 2124 N N . GLN A 1 264 ? 18.922 -6.881 0.548 1.00 94.06 264 GLN A N 1
ATOM 2125 C CA . GLN A 1 264 ? 18.932 -5.463 0.146 1.00 94.06 264 GLN A CA 1
ATOM 2126 C C . GLN A 1 264 ? 18.725 -5.232 -1.367 1.00 94.06 264 GLN A C 1
ATOM 2128 O O . GLN A 1 264 ? 19.011 -4.147 -1.884 1.00 94.06 264 GLN A O 1
ATOM 2133 N N . ARG A 1 265 ? 18.207 -6.234 -2.090 1.00 93.94 265 ARG A N 1
ATOM 2134 C CA . ARG A 1 265 ? 18.003 -6.218 -3.546 1.00 93.94 265 ARG A CA 1
ATOM 2135 C C . ARG A 1 265 ? 16.556 -6.549 -3.881 1.00 93.94 265 ARG A C 1
ATOM 2137 O O . ARG A 1 265 ? 16.093 -7.658 -3.646 1.00 93.94 265 ARG A O 1
ATOM 2144 N N . CYS A 1 266 ? 15.834 -5.589 -4.442 1.00 94.25 266 CYS A N 1
ATOM 2145 C CA . CYS A 1 266 ? 14.453 -5.760 -4.885 1.00 94.25 266 CYS A CA 1
ATOM 2146 C C . CYS A 1 266 ? 14.415 -6.476 -6.237 1.00 94.25 266 CYS A C 1
ATOM 2148 O O . CYS A 1 266 ? 15.093 -6.035 -7.160 1.00 94.25 266 CYS A O 1
ATOM 2150 N N . LEU A 1 267 ? 13.635 -7.555 -6.368 1.00 92.19 267 LEU A N 1
ATOM 2151 C CA . LEU A 1 267 ? 13.705 -8.478 -7.514 1.00 92.19 267 LEU A CA 1
ATOM 2152 C C . LEU A 1 267 ? 12.442 -8.459 -8.381 1.00 92.19 267 LEU A C 1
ATOM 2154 O O . LEU A 1 267 ? 11.438 -9.031 -7.979 1.00 92.19 267 LEU A O 1
ATOM 2158 N N . ALA A 1 268 ? 12.481 -7.960 -9.618 1.00 92.69 268 ALA A N 1
ATOM 2159 C CA . ALA A 1 268 ? 11.302 -7.949 -10.501 1.00 92.69 268 ALA A CA 1
ATOM 2160 C C . ALA A 1 268 ? 10.648 -9.337 -10.672 1.00 92.69 268 ALA A C 1
ATOM 2162 O O . ALA A 1 268 ? 9.423 -9.445 -10.781 1.00 92.69 268 ALA A O 1
ATOM 2163 N N . ILE A 1 269 ? 11.475 -10.389 -10.690 1.00 90.31 269 ILE A N 1
ATOM 2164 C CA . ILE A 1 269 ? 11.088 -11.795 -10.822 1.00 90.31 269 ILE A CA 1
ATOM 2165 C C . ILE A 1 269 ? 11.695 -12.591 -9.664 1.00 90.31 269 ILE A C 1
ATOM 2167 O O . ILE A 1 269 ? 12.896 -12.497 -9.413 1.00 90.31 269 ILE A O 1
ATOM 2171 N N . ARG A 1 270 ? 10.897 -13.444 -9.019 1.00 89.38 270 ARG A N 1
ATOM 2172 C CA . ARG A 1 270 ? 11.361 -14.388 -7.995 1.00 89.38 270 ARG A CA 1
ATOM 2173 C C . ARG A 1 270 ? 10.773 -15.765 -8.266 1.00 89.38 270 ARG A C 1
ATOM 2175 O O . ARG A 1 270 ? 9.576 -15.887 -8.500 1.00 89.38 270 ARG A O 1
ATOM 2182 N N . GLU A 1 271 ? 11.628 -16.789 -8.289 1.00 87.12 271 GLU A N 1
ATOM 2183 C CA . GLU A 1 271 ? 11.223 -18.190 -8.518 1.00 87.12 271 GLU A CA 1
ATOM 2184 C C . GLU A 1 271 ? 10.349 -18.371 -9.780 1.00 87.12 271 GLU A C 1
ATOM 2186 O O . GLU A 1 271 ? 9.403 -19.152 -9.819 1.00 87.12 271 GLU A O 1
ATOM 2191 N N . GLY A 1 272 ? 10.651 -17.611 -10.840 1.00 86.06 272 GLY A N 1
ATOM 2192 C CA . GLY A 1 272 ? 9.927 -17.676 -12.112 1.00 86.06 272 GLY A CA 1
ATOM 2193 C C . GLY A 1 272 ? 8.574 -16.956 -12.143 1.00 86.06 272 GLY A C 1
ATOM 2194 O O . GLY A 1 272 ? 7.894 -17.041 -13.167 1.00 86.06 272 GLY A O 1
ATOM 2195 N N . SER A 1 273 ? 8.207 -16.229 -11.087 1.00 89.44 273 SER A N 1
ATOM 2196 C CA . SER A 1 273 ? 6.990 -15.410 -11.018 1.00 89.44 273 SER A CA 1
ATOM 2197 C C . SER A 1 273 ? 7.335 -13.926 -10.993 1.00 89.44 273 SER A C 1
ATOM 2199 O O . SER A 1 273 ? 8.333 -13.533 -10.384 1.00 89.44 273 SER A O 1
ATOM 2201 N N . ALA A 1 274 ? 6.524 -13.091 -11.643 1.00 91.56 274 ALA A N 1
ATOM 2202 C CA . ALA A 1 274 ? 6.715 -11.647 -11.564 1.00 91.56 274 ALA A CA 1
ATOM 2203 C C . ALA A 1 274 ? 6.165 -11.132 -10.235 1.00 91.56 274 ALA A C 1
ATOM 2205 O O . ALA A 1 274 ? 5.072 -11.519 -9.829 1.00 91.56 274 ALA A O 1
ATOM 2206 N N . LEU A 1 275 ? 6.914 -10.264 -9.556 1.00 93.69 275 LEU A N 1
ATOM 2207 C CA . LEU A 1 275 ? 6.487 -9.659 -8.291 1.00 93.69 275 LEU A CA 1
ATOM 2208 C C . LEU A 1 275 ? 5.804 -8.299 -8.493 1.00 93.69 275 LEU A C 1
ATOM 2210 O O . LEU A 1 275 ? 4.986 -7.905 -7.667 1.00 93.69 275 LEU A O 1
ATOM 2214 N N . TRP A 1 276 ? 6.055 -7.638 -9.625 1.00 92.94 276 TRP A N 1
ATOM 2215 C CA . TRP A 1 276 ? 5.401 -6.390 -10.022 1.00 92.94 276 TRP A CA 1
ATOM 2216 C C . TRP A 1 276 ? 4.622 -6.526 -11.331 1.00 92.94 276 TRP A C 1
ATOM 2218 O O . TRP A 1 276 ? 5.062 -7.185 -12.277 1.00 92.94 276 TRP A O 1
ATOM 2228 N N . MET A 1 277 ? 3.441 -5.914 -11.360 1.00 88.94 277 MET A N 1
ATOM 2229 C CA . MET A 1 277 ? 2.565 -5.858 -12.528 1.00 88.94 277 MET A CA 1
ATOM 2230 C C . MET A 1 277 ? 3.020 -4.761 -13.495 1.00 88.94 277 MET A C 1
ATOM 2232 O O . MET A 1 277 ? 3.038 -4.967 -14.714 1.00 88.94 277 MET A O 1
ATOM 2236 N N . ASP A 1 278 ? 3.398 -3.615 -12.935 1.00 88.69 278 ASP A N 1
ATOM 2237 C CA . ASP A 1 278 ? 3.947 -2.445 -13.615 1.00 88.69 278 ASP A CA 1
ATOM 2238 C C . ASP A 1 278 ? 5.084 -1.832 -12.776 1.00 88.69 278 ASP A C 1
ATOM 2240 O O . ASP A 1 278 ? 5.764 -2.543 -12.041 1.00 88.69 278 ASP A O 1
ATOM 2244 N N . ASP A 1 279 ? 5.366 -0.543 -12.928 1.00 88.25 279 ASP A N 1
ATOM 2245 C CA . ASP A 1 279 ? 6.459 0.126 -12.230 1.00 88.25 279 ASP A CA 1
ATOM 2246 C C . ASP A 1 279 ? 6.207 0.337 -10.724 1.00 88.25 279 ASP A C 1
ATOM 2248 O O . ASP A 1 279 ? 7.183 0.502 -9.987 1.00 88.25 279 ASP A O 1
ATOM 2252 N N . ASN A 1 280 ? 4.950 0.297 -10.252 1.00 91.62 280 ASN A N 1
ATOM 2253 C CA . ASN A 1 280 ? 4.589 0.615 -8.861 1.00 91.62 280 ASN A CA 1
ATOM 2254 C C . ASN A 1 280 ? 3.476 -0.255 -8.228 1.00 91.62 280 ASN A C 1
ATOM 2256 O O . ASN A 1 280 ? 3.247 -0.141 -7.028 1.00 91.62 280 ASN A O 1
ATOM 2260 N N . HIS A 1 281 ? 2.839 -1.178 -8.954 1.00 93.69 281 HIS A N 1
ATOM 2261 C CA . HIS A 1 281 ? 1.877 -2.143 -8.402 1.00 93.69 281 HIS A CA 1
ATOM 2262 C C . HIS A 1 281 ? 2.475 -3.553 -8.335 1.00 93.69 281 HIS A C 1
ATOM 2264 O O . HIS A 1 281 ? 3.054 -4.039 -9.313 1.00 93.69 281 HIS A O 1
ATOM 2270 N N . VAL A 1 282 ? 2.276 -4.265 -7.218 1.00 94.56 282 VAL A N 1
ATOM 2271 C CA . VAL A 1 282 ? 2.639 -5.691 -7.147 1.00 94.56 282 VAL A CA 1
ATOM 2272 C C . VAL A 1 282 ? 1.648 -6.571 -7.905 1.00 94.56 282 VAL A C 1
ATOM 2274 O O . VAL A 1 282 ? 0.471 -6.243 -8.085 1.00 94.56 282 VAL A O 1
ATOM 2277 N N . THR A 1 283 ? 2.137 -7.722 -8.350 1.00 92.44 283 THR A N 1
ATOM 2278 C CA . THR A 1 283 ? 1.299 -8.789 -8.900 1.00 92.44 283 THR A CA 1
ATOM 2279 C C . THR A 1 283 ? 0.535 -9.495 -7.789 1.00 92.44 283 THR A C 1
ATOM 2281 O O . THR A 1 283 ? 0.725 -9.262 -6.595 1.00 92.44 283 THR A O 1
ATOM 2284 N N . GLU A 1 284 ? -0.293 -10.451 -8.187 1.00 88.56 284 GLU A N 1
ATOM 2285 C CA . GLU A 1 284 ? -0.940 -11.362 -7.254 1.00 88.56 284 GLU A CA 1
ATOM 2286 C C . GLU A 1 284 ? 0.027 -12.239 -6.492 1.00 88.56 284 GLU A C 1
ATOM 2288 O O . GLU A 1 284 ? -0.127 -12.423 -5.287 1.00 88.56 284 GLU A O 1
ATOM 2293 N N . THR A 1 285 ? 1.057 -12.717 -7.176 1.00 91.25 285 THR A N 1
ATOM 2294 C CA . THR A 1 285 ? 2.112 -13.483 -6.535 1.00 91.25 285 THR A CA 1
ATOM 2295 C C . THR A 1 285 ? 2.842 -12.633 -5.493 1.00 91.25 285 THR A C 1
ATOM 2297 O O . THR A 1 285 ? 3.001 -13.076 -4.357 1.00 91.25 285 THR A O 1
ATOM 2300 N N . GLY A 1 286 ? 3.205 -11.388 -5.831 1.00 94.81 286 GLY A N 1
ATOM 2301 C CA . GLY A 1 286 ? 3.808 -10.447 -4.881 1.00 94.81 286 GLY A CA 1
ATOM 2302 C C . GLY A 1 286 ? 2.898 -10.152 -3.687 1.00 94.81 286 GLY A C 1
ATOM 2303 O O . GLY A 1 286 ? 3.329 -10.241 -2.540 1.00 94.81 286 GLY A O 1
ATOM 2304 N N . SER A 1 287 ? 1.615 -9.898 -3.945 1.00 95.75 287 SER A N 1
ATOM 2305 C CA . SER A 1 287 ? 0.608 -9.674 -2.906 1.00 95.75 287 SER A CA 1
ATOM 2306 C C . SER A 1 287 ? 0.476 -10.869 -1.957 1.00 95.75 287 SER A C 1
ATOM 2308 O O . SER A 1 287 ? 0.528 -10.699 -0.742 1.00 95.75 287 SER A O 1
ATOM 2310 N N . TYR A 1 288 ? 0.396 -12.098 -2.478 1.00 94.56 288 TYR A N 1
ATOM 2311 C CA . TYR A 1 288 ? 0.322 -13.315 -1.663 1.00 94.56 288 TYR A CA 1
ATOM 2312 C C . TYR A 1 288 ? 1.550 -13.521 -0.774 1.00 94.56 288 TYR A C 1
ATOM 2314 O O . TYR A 1 288 ? 1.399 -13.937 0.374 1.00 94.56 288 TYR A O 1
ATOM 2322 N N . LEU A 1 289 ? 2.749 -13.206 -1.272 1.00 96.12 289 LEU A N 1
ATOM 2323 C CA . LEU A 1 289 ? 3.969 -13.256 -0.465 1.00 96.12 289 LEU A CA 1
ATOM 2324 C C . LEU A 1 289 ? 3.916 -12.265 0.704 1.00 96.12 289 LEU A C 1
ATOM 2326 O O . LEU A 1 289 ? 4.285 -12.622 1.823 1.00 96.12 289 LEU A O 1
ATOM 2330 N N . LEU A 1 290 ? 3.435 -11.043 0.457 1.00 97.69 290 LEU A N 1
ATOM 2331 C CA . LEU A 1 290 ? 3.267 -10.025 1.495 1.00 97.69 290 LEU A CA 1
ATOM 2332 C C . LEU A 1 290 ? 2.185 -10.408 2.509 1.00 97.69 290 LEU A C 1
ATOM 2334 O O . LEU A 1 290 ? 2.412 -10.280 3.707 1.00 97.69 290 LEU A O 1
ATOM 2338 N N . GLY A 1 291 ? 1.039 -10.916 2.048 1.00 97.38 291 GLY A N 1
ATOM 2339 C CA . GLY A 1 291 ? -0.045 -11.399 2.908 1.00 97.38 291 GLY A CA 1
ATOM 2340 C C . GLY A 1 291 ? 0.412 -12.490 3.872 1.00 97.38 291 GLY A C 1
ATOM 2341 O O . GLY A 1 291 ? 0.133 -12.427 5.068 1.00 97.38 291 GLY A O 1
ATOM 2342 N N . GLU A 1 292 ? 1.173 -13.463 3.369 1.00 96.88 292 GLU A N 1
ATOM 2343 C CA . GLU A 1 292 ? 1.687 -14.560 4.187 1.00 96.88 292 GLU A CA 1
ATOM 2344 C C . GLU A 1 292 ? 2.727 -14.085 5.210 1.00 96.88 292 GLU A C 1
ATOM 2346 O O . GLU A 1 292 ? 2.715 -14.527 6.360 1.00 96.88 292 GLU A O 1
ATOM 2351 N N . ALA A 1 293 ? 3.596 -13.148 4.823 1.00 97.62 293 ALA A N 1
ATOM 2352 C CA . ALA A 1 293 ? 4.530 -12.523 5.753 1.00 97.62 293 ALA A CA 1
ATOM 2353 C C . ALA A 1 293 ? 3.799 -11.723 6.845 1.00 97.62 293 ALA A C 1
ATOM 2355 O O . ALA A 1 293 ? 4.081 -11.916 8.026 1.00 97.62 293 ALA A O 1
ATOM 2356 N N . MET A 1 294 ? 2.801 -10.915 6.468 1.00 97.88 294 MET A N 1
ATOM 2357 C CA . MET A 1 294 ? 1.943 -10.186 7.406 1.00 97.88 294 MET A CA 1
ATOM 2358 C C . MET A 1 294 ? 1.260 -11.132 8.398 1.00 97.88 294 MET A C 1
ATOM 2360 O O . MET A 1 294 ? 1.302 -10.886 9.596 1.00 97.88 294 MET A O 1
ATOM 2364 N N . ARG A 1 295 ? 0.688 -12.246 7.932 1.00 95.81 295 ARG A N 1
ATOM 2365 C CA . ARG A 1 295 ? 0.042 -13.250 8.797 1.00 95.81 295 ARG A CA 1
ATOM 2366 C C . ARG A 1 295 ? 1.004 -13.881 9.805 1.00 95.81 295 ARG A C 1
ATOM 2368 O O . ARG A 1 295 ? 0.614 -14.195 10.924 1.00 95.81 295 ARG A O 1
ATOM 2375 N N . ARG A 1 296 ? 2.263 -14.089 9.416 1.00 95.50 296 ARG A N 1
ATOM 2376 C CA . ARG A 1 296 ? 3.297 -14.657 10.294 1.00 95.50 296 ARG A CA 1
ATOM 2377 C C . ARG A 1 296 ? 3.789 -13.657 11.343 1.00 95.50 296 ARG A C 1
ATOM 2379 O O . ARG A 1 296 ? 4.133 -14.065 12.451 1.00 95.50 296 ARG A O 1
ATOM 2386 N N . GLU A 1 297 ? 3.897 -12.385 10.974 1.00 95.31 297 GLU A N 1
ATOM 2387 C CA . GLU A 1 297 ? 4.571 -11.356 11.776 1.00 95.31 297 GLU A CA 1
ATOM 2388 C C . GLU A 1 297 ? 3.608 -10.545 12.650 1.00 95.31 297 GLU A C 1
ATOM 2390 O O . GLU A 1 297 ? 3.974 -10.145 13.757 1.00 95.31 297 GLU A O 1
ATOM 2395 N N . LEU A 1 298 ? 2.373 -10.342 12.187 1.00 94.44 298 LEU A N 1
ATOM 2396 C CA . LEU A 1 298 ? 1.348 -9.573 12.886 1.00 94.44 298 LEU A CA 1
ATOM 2397 C C . LEU A 1 298 ? 0.507 -10.478 13.784 1.00 94.44 298 LEU A C 1
ATOM 2399 O O . LEU A 1 298 ? 0.197 -11.621 13.449 1.00 94.44 298 LEU A O 1
ATOM 2403 N N . LYS A 1 299 ? 0.092 -9.950 14.937 1.00 86.12 299 LYS A N 1
ATOM 2404 C CA . LYS A 1 299 ? -0.755 -10.671 15.898 1.00 86.12 299 LYS A CA 1
ATOM 2405 C C . LYS A 1 299 ? -2.092 -9.967 16.022 1.00 86.12 299 LYS A C 1
ATOM 2407 O O . LYS A 1 299 ? -2.355 -9.265 17.000 1.00 86.12 299 LYS A O 1
ATOM 2412 N N . LEU A 1 300 ? -2.944 -10.178 15.026 1.00 89.50 300 LEU A N 1
ATOM 2413 C CA . LEU A 1 300 ? -4.301 -9.648 15.035 1.00 89.50 300 LEU A CA 1
ATOM 2414 C C . LEU A 1 300 ? -5.135 -10.337 16.124 1.00 89.50 300 LEU A C 1
ATOM 2416 O O . LEU A 1 300 ? -5.348 -11.549 16.065 1.00 89.50 300 LEU A O 1
ATOM 2420 N N . LYS A 1 301 ? -5.601 -9.570 17.110 1.00 81.56 301 LYS A N 1
ATOM 2421 C CA . LYS A 1 301 ? -6.404 -10.058 18.243 1.00 81.56 301 LYS A CA 1
ATOM 2422 C C . LYS A 1 301 ? -7.898 -9.980 17.977 1.00 81.56 301 LYS A C 1
ATOM 2424 O O . LYS A 1 301 ? -8.319 -9.055 17.250 1.00 81.56 301 LYS A O 1
#